Protein AF-A0A959T4A8-F1 (afdb_monomer_lite)

Sequence (222 aa):
IIIDGIFGTHRVLSFLGGFYDLMIGVFEWLALGVVVACVVFLARRLVIRIPRFKGREMTSWPKRDAVYILLIELVLMGALLKMNAVDQLLQERGAEHFVKAGSFPVSSWLTPFFAGMDTGTLLVLERVYWWAHILGILAFLNYLPISKHFHIILAFPNTWYSKLEPRTQVRNMPRITEEVKLMMDPSADPYATPAEGDGAPPERFGARDVQDLSWKSLLDAY

pLDDT: mean 87.62, std 10.69, range [45.78, 98.19]

Secondary structure (DSSP, 8-state):
-HHHHHHT-SSGGGGGTHHHHHHHHHHHHHHHHHHHHHHHHHHHHHTS--GGGGSTT--HHHHHHHHHHHHHHHHHHHHHHHHHHHHHHHHHTT-TT--S----TTGGGGGGGTTTS-HHHHHHHHHHHHHHHHHHHHHHHHHGGGSGGGHHHHHHHHHHT---S-TT-PPP-HHHHHHHHHHH-TT--TTPPPPTT--SPPPPSS-SSGGGS-HHHHHTT-

Structure (mmCIF, N/CA/C/O backbone):
data_AF-A0A959T4A8-F1
#
_entry.id   AF-A0A959T4A8-F1
#
loop_
_atom_site.group_PDB
_atom_site.id
_atom_site.type_symbol
_atom_site.label_atom_id
_atom_site.label_alt_id
_atom_site.label_comp_id
_atom_site.label_asym_id
_atom_site.label_entity_id
_atom_site.label_seq_id
_atom_site.pdbx_PDB_ins_code
_atom_site.Cartn_x
_atom_site.Cartn_y
_atom_site.Cartn_z
_atom_site.occupancy
_atom_site.B_iso_or_equiv
_atom_site.auth_seq_id
_atom_site.auth_comp_id
_atom_site.auth_asym_id
_atom_site.auth_atom_id
_atom_site.pdbx_PDB_model_num
ATOM 1 N N . ILE A 1 1 ? -9.706 5.350 5.484 1.00 83.25 1 ILE A N 1
ATOM 2 C CA . ILE A 1 1 ? -8.462 5.810 6.160 1.00 83.25 1 ILE A CA 1
ATOM 3 C C . ILE A 1 1 ? -8.163 7.277 5.866 1.00 83.25 1 ILE A C 1
ATOM 5 O O . ILE A 1 1 ? -8.356 8.069 6.769 1.00 83.25 1 ILE A O 1
ATOM 9 N N . ILE A 1 2 ? -7.734 7.674 4.654 1.00 87.25 2 ILE A N 1
ATOM 10 C CA . ILE A 1 2 ? -7.387 9.090 4.371 1.00 87.25 2 ILE A CA 1
ATOM 11 C C . ILE A 1 2 ? -8.590 10.022 4.572 1.00 87.25 2 ILE A C 1
ATOM 13 O O . ILE A 1 2 ? -8.497 10.986 5.321 1.00 87.25 2 ILE A O 1
ATOM 17 N N . ILE A 1 3 ? -9.717 9.713 3.921 1.00 89.12 3 ILE A N 1
ATOM 18 C CA . ILE A 1 3 ? -10.940 10.529 3.996 1.00 89.12 3 ILE A CA 1
ATOM 19 C C . ILE A 1 3 ? -11.427 10.604 5.448 1.00 89.12 3 ILE A C 1
ATOM 21 O O . ILE A 1 3 ? -11.610 11.692 5.980 1.00 89.12 3 ILE A O 1
ATOM 25 N N . ASP A 1 4 ? -11.531 9.447 6.101 1.00 87.06 4 ASP A N 1
ATOM 26 C CA . ASP A 1 4 ? -11.902 9.333 7.516 1.00 87.06 4 ASP A CA 1
ATOM 27 C C . ASP A 1 4 ? -11.004 10.196 8.425 1.00 87.06 4 ASP A C 1
ATOM 29 O O . ASP A 1 4 ? -11.494 10.893 9.305 1.00 87.06 4 ASP A O 1
ATOM 33 N N . GLY A 1 5 ? -9.693 10.239 8.158 1.00 84.88 5 GLY A N 1
ATOM 34 C CA . GLY A 1 5 ? -8.744 11.073 8.901 1.00 84.88 5 GLY A CA 1
ATOM 35 C C . GLY A 1 5 ? -8.920 12.571 8.699 1.00 84.88 5 GLY A C 1
ATOM 36 O O . GLY A 1 5 ? -8.877 13.323 9.665 1.00 84.88 5 GLY A O 1
ATOM 37 N N . ILE A 1 6 ? -9.106 13.010 7.452 1.00 86.75 6 ILE A N 1
ATOM 38 C CA . ILE A 1 6 ? -9.247 14.437 7.119 1.00 86.75 6 ILE A CA 1
ATOM 39 C C . ILE A 1 6 ? -10.550 14.999 7.690 1.00 86.75 6 ILE A C 1
ATOM 41 O O . ILE A 1 6 ? -10.569 16.114 8.204 1.00 86.75 6 ILE A O 1
ATOM 45 N N . PHE A 1 7 ? -11.635 14.231 7.597 1.00 89.94 7 PHE A N 1
ATOM 46 C CA . PHE A 1 7 ? -12.963 14.679 8.010 1.00 89.94 7 PHE A CA 1
ATOM 47 C C . PHE A 1 7 ? -13.328 14.270 9.442 1.00 89.94 7 PHE A C 1
ATOM 49 O O . PHE A 1 7 ? -14.411 14.618 9.905 1.00 89.94 7 PHE A O 1
ATOM 56 N N . GLY A 1 8 ? -12.450 13.545 10.144 1.00 85.94 8 GLY A N 1
ATOM 57 C CA . GLY A 1 8 ? -12.731 13.025 11.483 1.00 85.94 8 GLY A CA 1
ATOM 58 C C . GLY A 1 8 ? -13.958 12.113 11.510 1.00 85.94 8 GLY A C 1
ATOM 59 O O . GLY A 1 8 ? -14.717 12.132 12.475 1.00 85.94 8 GLY A O 1
ATOM 60 N N . THR A 1 9 ? -14.197 11.372 10.429 1.00 90.50 9 THR A N 1
ATOM 61 C CA . THR A 1 9 ? -15.313 10.430 10.293 1.00 90.50 9 THR A CA 1
ATOM 62 C C . THR A 1 9 ? -14.829 8.996 10.493 1.00 90.50 9 THR A C 1
ATOM 64 O O . THR A 1 9 ? -13.632 8.720 10.471 1.00 90.50 9 THR A O 1
ATOM 67 N N . HIS A 1 10 ? -15.758 8.059 10.678 1.00 91.50 10 HIS A N 1
ATOM 68 C CA . HIS A 1 10 ? -15.458 6.630 10.745 1.00 91.50 10 HIS A CA 1
ATOM 69 C C . HIS A 1 10 ? -16.219 5.894 9.652 1.00 91.50 10 HIS A C 1
ATOM 71 O O . HIS A 1 10 ? -17.445 5.980 9.586 1.00 91.50 10 HIS A O 1
ATOM 77 N N . ARG A 1 11 ? -15.483 5.204 8.772 1.00 91.38 11 ARG A N 1
ATOM 78 C CA . ARG A 1 11 ? -16.033 4.434 7.645 1.00 91.38 11 ARG A CA 1
ATOM 79 C C . ARG A 1 11 ? -17.088 5.234 6.881 1.00 91.38 11 ARG A C 1
ATOM 81 O O . ARG A 1 11 ? -18.226 4.796 6.727 1.00 91.38 11 ARG A O 1
ATOM 88 N N . VAL A 1 12 ? -16.698 6.400 6.364 1.00 92.88 12 VAL A N 1
ATOM 89 C CA . VAL A 1 12 ? -17.613 7.355 5.705 1.00 92.88 12 VAL A CA 1
ATOM 90 C C . VAL A 1 12 ? -18.427 6.750 4.553 1.00 92.88 12 VAL A C 1
ATOM 92 O O . VAL A 1 12 ? -19.519 7.218 4.261 1.00 92.88 12 VAL A O 1
ATOM 95 N N . LEU A 1 13 ? -17.925 5.690 3.912 1.00 93.00 13 LEU A N 1
ATOM 96 C CA . LEU A 1 13 ? -18.595 4.984 2.813 1.00 93.00 13 LEU A CA 1
ATOM 97 C C . LEU A 1 13 ? -19.531 3.850 3.274 1.00 93.00 13 LEU A C 1
ATOM 99 O O . LEU A 1 13 ? -20.062 3.121 2.439 1.00 93.00 13 LEU A O 1
ATOM 103 N N . SER A 1 14 ? -19.755 3.698 4.583 1.00 92.62 14 SER A N 1
ATOM 104 C CA . SER A 1 14 ? -20.639 2.674 5.161 1.00 92.62 14 SER A CA 1
ATOM 105 C C . SER A 1 14 ? -22.093 2.782 4.688 1.00 92.62 14 SER A C 1
ATOM 107 O O . SER A 1 14 ? -22.801 1.778 4.669 1.00 92.62 14 SER A O 1
ATOM 109 N N . PHE A 1 15 ? -22.531 3.955 4.212 1.00 93.00 15 PHE A N 1
ATOM 110 C CA . PHE A 1 15 ? -23.864 4.145 3.623 1.00 93.00 15 PHE A CA 1
ATOM 111 C C . PHE A 1 15 ? -24.132 3.259 2.392 1.00 93.00 15 PHE A C 1
ATOM 113 O O . PHE A 1 15 ? -25.286 3.073 2.016 1.00 93.00 15 PHE A O 1
ATOM 120 N N . LEU A 1 16 ? -23.091 2.699 1.762 1.00 94.31 16 LEU A N 1
ATOM 121 C CA . LEU A 1 16 ? -23.222 1.748 0.652 1.00 94.31 16 LEU A CA 1
ATOM 122 C C . LEU A 1 16 ? -23.639 0.333 1.114 1.00 94.31 16 LEU A C 1
ATOM 124 O O . LEU A 1 16 ? -23.864 -0.542 0.274 1.00 94.31 16 LEU A O 1
ATOM 128 N N . GLY A 1 17 ? -23.736 0.089 2.427 1.00 94.31 17 GLY A N 1
ATOM 129 C CA . GLY A 1 17 ? -24.236 -1.156 3.014 1.00 94.31 17 GLY A CA 1
ATOM 130 C C . GLY A 1 17 ? -23.452 -2.391 2.563 1.00 94.31 17 GLY A C 1
ATOM 131 O O . GLY A 1 17 ? -22.224 -2.386 2.537 1.00 94.31 17 GLY A O 1
ATOM 132 N N . GLY A 1 18 ? -24.159 -3.441 2.136 1.00 94.94 18 GLY A N 1
ATOM 133 C CA . GLY A 1 18 ? -23.538 -4.723 1.777 1.00 94.94 18 GLY A CA 1
ATOM 134 C C . GLY A 1 18 ? -22.486 -4.647 0.661 1.00 94.94 18 GLY A C 1
ATOM 135 O O . GLY A 1 18 ? -21.576 -5.474 0.622 1.00 94.94 18 GLY A O 1
ATOM 136 N N . PHE A 1 19 ? -22.548 -3.646 -0.226 1.00 95.69 19 PHE A N 1
ATOM 137 C CA . PHE A 1 19 ? -21.488 -3.435 -1.218 1.00 95.69 19 PHE A CA 1
AT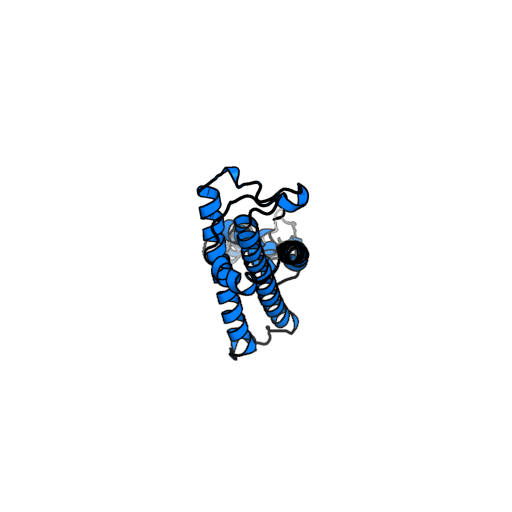OM 138 C C . PHE A 1 19 ? -20.181 -2.969 -0.563 1.00 95.69 19 PHE A C 1
ATOM 140 O O . PHE A 1 19 ? -19.107 -3.452 -0.923 1.00 95.69 19 PHE A O 1
ATOM 147 N N . TYR A 1 20 ? -20.262 -2.073 0.426 1.00 95.56 20 TYR A N 1
ATOM 148 C CA . TYR A 1 20 ? -19.103 -1.675 1.224 1.00 95.56 20 TYR A CA 1
ATOM 149 C C . TYR A 1 20 ? -18.523 -2.876 1.970 1.00 95.56 20 TYR A C 1
ATOM 151 O O . TYR A 1 20 ? -17.315 -3.102 1.914 1.00 95.56 20 TYR A O 1
ATOM 159 N N . ASP A 1 21 ? -19.378 -3.691 2.588 1.00 95.69 21 ASP A N 1
ATOM 160 C CA . ASP A 1 21 ? -18.949 -4.882 3.324 1.00 95.69 21 ASP A CA 1
ATOM 161 C C . ASP A 1 21 ? -18.215 -5.877 2.418 1.00 95.69 21 ASP A C 1
ATOM 163 O O . ASP A 1 21 ? -17.145 -6.367 2.783 1.00 95.69 21 ASP A O 1
ATOM 167 N N . LEU A 1 22 ? -18.734 -6.111 1.206 1.00 96.62 22 LEU A N 1
ATOM 168 C CA . LEU A 1 22 ? -18.077 -6.934 0.191 1.00 96.62 22 LEU A CA 1
ATOM 169 C C . LEU A 1 22 ? -16.707 -6.366 -0.196 1.00 96.62 22 LEU A C 1
ATOM 171 O O . LEU A 1 22 ? -15.730 -7.111 -0.246 1.00 96.62 22 LEU A O 1
ATOM 175 N N . MET A 1 23 ? -16.621 -5.061 -0.466 1.00 96.25 23 MET A N 1
ATOM 176 C CA . MET A 1 23 ? -15.363 -4.411 -0.845 1.00 96.25 23 MET A CA 1
ATOM 177 C C . MET A 1 23 ? -14.310 -4.528 0.258 1.00 96.25 23 MET A C 1
ATOM 179 O O . MET A 1 23 ? -13.173 -4.902 -0.028 1.00 96.25 23 MET A O 1
ATOM 183 N N . ILE A 1 24 ? -14.683 -4.280 1.516 1.00 96.06 24 ILE A N 1
ATOM 184 C CA . ILE A 1 24 ? -13.771 -4.449 2.655 1.00 96.06 24 ILE A CA 1
ATOM 185 C C . ILE A 1 24 ? -13.347 -5.916 2.801 1.00 96.06 24 ILE A C 1
ATOM 187 O O . ILE A 1 24 ? -12.154 -6.182 2.933 1.00 96.06 24 ILE A O 1
ATOM 191 N N . GLY A 1 25 ? -14.279 -6.865 2.678 1.00 96.88 25 GLY A N 1
ATOM 192 C CA . GLY A 1 25 ? -13.964 -8.293 2.749 1.00 96.88 25 GLY A CA 1
ATOM 193 C C . GLY A 1 25 ? -13.007 -8.758 1.645 1.00 96.88 25 GLY A C 1
ATOM 194 O O . GLY A 1 25 ? -12.085 -9.528 1.907 1.00 96.88 25 GLY A O 1
ATOM 195 N N . VAL A 1 26 ? -13.166 -8.260 0.414 1.00 97.75 26 VAL A N 1
ATOM 196 C CA . VAL A 1 26 ? -12.221 -8.527 -0.685 1.00 97.75 26 VAL A CA 1
ATOM 197 C C . VAL A 1 26 ? -10.851 -7.922 -0.379 1.00 97.75 26 VAL A C 1
ATOM 199 O O . VAL A 1 26 ? -9.835 -8.599 -0.552 1.00 97.75 26 VAL A O 1
ATOM 202 N N . PHE A 1 27 ? -10.798 -6.681 0.115 1.00 95.81 27 PHE A N 1
ATOM 203 C CA . PHE A 1 27 ? -9.534 -6.047 0.493 1.00 95.81 27 PHE A CA 1
ATOM 204 C C . PHE A 1 27 ? -8.798 -6.797 1.606 1.00 95.81 27 PHE A C 1
ATOM 206 O O . PHE A 1 27 ? -7.572 -6.861 1.562 1.00 95.81 27 PHE A O 1
ATOM 213 N N . GLU A 1 28 ? -9.505 -7.406 2.557 1.00 97.31 28 GLU A N 1
ATOM 214 C CA . GLU A 1 28 ? -8.893 -8.233 3.603 1.00 97.31 28 GLU A CA 1
ATOM 215 C C . GLU A 1 28 ? -8.151 -9.442 3.021 1.00 97.31 28 GLU A C 1
ATOM 217 O O . GLU A 1 28 ? -6.992 -9.694 3.362 1.00 97.31 28 GLU A O 1
ATOM 222 N N . TRP A 1 29 ? -8.783 -10.158 2.088 1.00 98.12 29 TRP A N 1
ATOM 223 C CA . TRP A 1 29 ? -8.148 -11.285 1.404 1.00 98.12 29 TRP A CA 1
ATOM 224 C C . TRP A 1 29 ? -6.957 -10.851 0.553 1.00 98.12 29 TRP A C 1
ATOM 226 O O . TRP A 1 29 ? -5.924 -11.524 0.551 1.00 98.12 29 TRP A O 1
ATOM 236 N N . LEU A 1 30 ? -7.066 -9.712 -0.136 1.00 97.81 30 LEU A N 1
ATOM 237 C CA . LEU A 1 30 ? -5.944 -9.140 -0.880 1.00 97.81 30 LEU A CA 1
ATOM 238 C C . LEU A 1 30 ? -4.792 -8.757 0.057 1.00 97.81 30 LEU A C 1
ATOM 240 O O . LEU A 1 30 ? -3.646 -9.084 -0.243 1.00 97.81 30 LEU A O 1
ATOM 244 N N . ALA A 1 31 ? -5.076 -8.140 1.207 1.00 97.56 31 ALA A N 1
ATOM 245 C CA . ALA A 1 31 ? -4.067 -7.788 2.203 1.00 97.56 31 ALA A CA 1
ATOM 246 C C . ALA A 1 31 ? -3.347 -9.032 2.745 1.00 97.56 31 ALA A C 1
ATOM 248 O O . ALA A 1 31 ? -2.118 -9.039 2.838 1.00 97.56 31 ALA A O 1
ATOM 249 N N . LEU A 1 32 ? -4.078 -10.118 3.022 1.00 98.12 32 LEU A N 1
ATOM 250 C CA . LEU A 1 32 ? -3.474 -11.404 3.377 1.00 98.12 32 LEU A CA 1
ATOM 251 C C . LEU A 1 32 ? -2.591 -11.947 2.247 1.00 98.12 32 LEU A C 1
ATOM 253 O O . LEU A 1 32 ? -1.470 -12.390 2.499 1.00 98.12 32 LEU A O 1
ATOM 257 N N . GLY A 1 33 ? -3.071 -11.889 1.003 1.00 98.19 33 GLY A N 1
ATOM 258 C CA . GLY A 1 33 ? -2.310 -12.295 -0.177 1.00 98.19 33 GLY A CA 1
ATOM 259 C C . GLY A 1 33 ? -0.995 -11.526 -0.316 1.00 98.19 33 GLY A C 1
ATOM 260 O O . GLY A 1 33 ? 0.045 -12.139 -0.564 1.00 98.19 33 GLY A O 1
ATOM 261 N N . VAL A 1 34 ? -1.017 -10.210 -0.075 1.00 97.56 34 VAL A N 1
ATOM 262 C CA . VAL A 1 34 ? 0.185 -9.365 -0.037 1.00 97.56 34 VAL A CA 1
ATOM 263 C C . VAL A 1 34 ? 1.123 -9.823 1.076 1.00 97.56 34 VAL A C 1
ATOM 265 O O . VAL A 1 34 ? 2.283 -10.096 0.795 1.00 97.56 34 VAL A O 1
ATOM 268 N N . VAL A 1 35 ? 0.639 -10.008 2.310 1.00 98.12 35 VAL A N 1
ATOM 269 C CA . VAL A 1 35 ? 1.464 -10.495 3.435 1.00 98.12 35 VAL A CA 1
ATOM 270 C C . VAL A 1 35 ? 2.157 -11.816 3.090 1.00 98.12 35 VAL A C 1
ATOM 272 O O . VAL A 1 35 ? 3.373 -11.938 3.252 1.00 98.12 35 VAL A O 1
ATOM 275 N N . VAL A 1 36 ? 1.408 -12.792 2.571 1.00 98.12 36 VAL A N 1
ATOM 276 C CA . VAL A 1 36 ? 1.948 -14.101 2.176 1.00 98.12 36 VAL A CA 1
ATOM 277 C C . VAL A 1 36 ? 2.988 -13.948 1.066 1.00 98.12 36 VAL A C 1
ATOM 279 O O . VAL A 1 36 ? 4.087 -14.499 1.174 1.00 98.12 36 VAL A O 1
ATOM 282 N N . ALA A 1 37 ? 2.690 -13.168 0.025 1.00 97.56 37 ALA A N 1
ATOM 283 C CA . ALA A 1 37 ? 3.621 -12.910 -1.067 1.00 97.56 37 ALA A CA 1
ATOM 284 C C . ALA A 1 37 ? 4.909 -12.237 -0.569 1.00 97.56 37 ALA A C 1
ATOM 286 O O . ALA A 1 37 ? 6.004 -12.679 -0.925 1.00 97.56 37 ALA A O 1
ATOM 287 N N . CYS A 1 38 ? 4.805 -11.225 0.298 1.00 96.81 38 CYS A N 1
ATOM 288 C CA . CYS A 1 38 ? 5.957 -10.533 0.866 1.00 96.81 38 CYS A CA 1
ATOM 289 C C . CYS A 1 38 ? 6.835 -11.490 1.676 1.00 96.81 38 CYS A C 1
ATOM 291 O O . CYS A 1 38 ? 8.050 -11.502 1.482 1.00 96.81 38 CYS A O 1
ATOM 293 N N . VAL A 1 39 ? 6.244 -12.345 2.521 1.00 96.25 39 VAL A N 1
ATOM 294 C CA . VAL A 1 39 ? 6.984 -13.358 3.294 1.00 96.25 39 VAL A CA 1
ATOM 295 C C . VAL A 1 39 ? 7.713 -14.333 2.367 1.00 96.25 39 VAL A C 1
ATOM 297 O O . VAL A 1 39 ? 8.911 -14.570 2.542 1.00 96.25 39 VAL A O 1
ATOM 300 N N . VAL A 1 40 ? 7.034 -14.854 1.341 1.00 95.75 40 VAL A N 1
ATOM 301 C CA . VAL A 1 40 ? 7.637 -15.775 0.363 1.00 95.75 40 VAL A CA 1
ATOM 302 C C . VAL A 1 40 ? 8.777 -15.100 -0.402 1.00 95.75 40 VAL A C 1
ATOM 304 O O . VAL A 1 40 ? 9.857 -15.680 -0.540 1.00 95.75 40 VAL A O 1
ATOM 307 N N . PHE A 1 41 ? 8.591 -13.868 -0.881 1.00 93.75 41 PHE A N 1
ATOM 308 C CA . PHE A 1 41 ? 9.629 -13.146 -1.616 1.00 93.75 41 PHE A CA 1
ATOM 309 C C . PHE A 1 41 ? 10.799 -12.719 -0.730 1.00 93.75 41 PHE A C 1
ATOM 311 O O . PHE A 1 41 ? 11.943 -12.739 -1.194 1.00 93.75 41 PHE A O 1
ATOM 318 N N . LEU A 1 42 ? 10.547 -12.398 0.538 1.00 93.06 42 LEU A N 1
ATOM 319 C CA . LEU A 1 42 ? 11.587 -12.096 1.511 1.00 93.06 42 LEU A CA 1
ATOM 320 C C . LEU A 1 42 ? 12.416 -13.350 1.818 1.00 93.06 42 LEU A C 1
ATOM 322 O O . LEU A 1 42 ? 13.643 -13.301 1.734 1.00 93.06 42 LEU A O 1
ATOM 326 N N . ALA A 1 43 ? 11.768 -14.496 2.051 1.00 91.88 43 ALA A N 1
ATOM 327 C CA . ALA A 1 43 ? 12.443 -15.782 2.224 1.00 91.88 43 ALA A CA 1
ATOM 328 C C . ALA A 1 43 ? 13.256 -16.164 0.976 1.00 91.88 43 ALA A C 1
ATOM 330 O O . ALA A 1 43 ? 14.436 -16.510 1.064 1.00 91.88 43 ALA A O 1
ATOM 331 N N . ARG A 1 44 ? 12.672 -16.006 -0.217 1.00 90.56 44 ARG A N 1
ATOM 332 C CA . ARG A 1 44 ? 13.351 -16.239 -1.498 1.00 90.56 44 ARG A CA 1
ATOM 333 C C . ARG A 1 44 ? 14.574 -15.340 -1.697 1.00 90.56 44 ARG A C 1
ATOM 335 O O . ARG A 1 44 ? 15.500 -15.727 -2.402 1.00 90.56 44 ARG A O 1
ATOM 342 N N . ARG A 1 45 ? 14.577 -14.138 -1.122 1.00 88.19 45 ARG A N 1
ATOM 343 C CA . ARG A 1 45 ? 15.663 -13.163 -1.271 1.00 88.19 45 ARG A CA 1
ATOM 344 C C . ARG A 1 45 ? 16.763 -13.330 -0.226 1.00 88.19 45 ARG A C 1
ATOM 346 O O . ARG A 1 45 ? 17.931 -13.169 -0.571 1.00 88.19 45 ARG A O 1
ATOM 353 N N . LEU A 1 46 ? 16.398 -13.614 1.024 1.00 87.38 46 LEU A N 1
ATOM 354 C CA . LEU A 1 46 ? 17.332 -13.678 2.153 1.00 87.38 46 LEU A CA 1
ATOM 355 C C . LEU A 1 46 ? 17.857 -15.094 2.413 1.00 87.38 46 LEU A C 1
ATOM 357 O O . LEU A 1 46 ? 19.030 -15.259 2.739 1.00 87.38 46 LEU A O 1
ATOM 361 N N . VAL A 1 47 ? 17.009 -16.111 2.249 1.00 87.94 47 VAL A N 1
ATOM 362 C CA . VAL A 1 47 ? 17.342 -17.509 2.564 1.00 87.94 47 VAL A CA 1
ATOM 363 C C . VAL A 1 47 ? 17.800 -18.251 1.310 1.00 87.94 47 VAL A C 1
ATOM 365 O O . VAL A 1 47 ? 18.847 -18.902 1.307 1.00 87.94 47 VAL A O 1
ATOM 368 N N . ILE A 1 48 ? 17.049 -18.131 0.211 1.00 83.31 48 ILE A N 1
ATOM 369 C CA . ILE A 1 48 ? 17.325 -18.879 -1.022 1.00 83.31 48 ILE A CA 1
ATOM 370 C C . ILE A 1 48 ? 18.385 -18.151 -1.860 1.00 83.31 48 ILE A C 1
ATOM 372 O O . ILE A 1 48 ? 18.194 -17.038 -2.347 1.00 83.31 48 ILE A O 1
ATOM 376 N N . ARG A 1 49 ? 19.532 -18.800 -2.083 1.00 73.88 49 ARG A N 1
ATOM 377 C CA . ARG A 1 49 ? 20.644 -18.232 -2.865 1.00 73.88 49 ARG A CA 1
ATOM 378 C C . ARG A 1 49 ? 20.398 -18.359 -4.373 1.00 73.88 49 ARG A C 1
ATOM 380 O O . ARG A 1 49 ? 20.965 -19.232 -5.021 1.00 73.88 49 ARG A O 1
ATOM 387 N N . ILE A 1 50 ? 19.598 -17.461 -4.945 1.00 81.06 50 ILE A N 1
ATOM 388 C CA . ILE A 1 50 ? 19.317 -17.450 -6.391 1.00 81.06 50 ILE A CA 1
ATOM 389 C C . ILE A 1 50 ? 20.476 -16.801 -7.175 1.00 81.06 50 ILE A C 1
ATOM 391 O O . ILE A 1 50 ? 20.834 -15.659 -6.872 1.00 81.06 50 ILE A O 1
ATOM 395 N N . PRO A 1 51 ? 21.030 -17.459 -8.219 1.00 77.25 51 PRO A N 1
ATOM 396 C CA . PRO A 1 51 ? 22.149 -16.932 -9.012 1.00 77.25 51 PRO A CA 1
ATOM 397 C C . PRO A 1 51 ? 21.895 -15.542 -9.612 1.00 77.25 51 PRO A C 1
ATOM 399 O O . PRO A 1 51 ? 22.763 -14.676 -9.551 1.00 77.25 51 PRO A O 1
ATOM 402 N N . ARG A 1 52 ? 20.669 -15.284 -10.091 1.00 80.81 52 ARG A N 1
ATOM 403 C CA . ARG A 1 52 ? 20.244 -13.982 -10.639 1.00 80.81 52 ARG A CA 1
ATOM 404 C C . ARG A 1 52 ? 20.406 -12.813 -9.656 1.00 80.81 52 ARG A C 1
ATOM 406 O O . ARG A 1 52 ? 20.545 -11.678 -10.082 1.00 80.81 52 ARG A O 1
ATOM 413 N N . PHE A 1 53 ? 20.413 -13.055 -8.343 1.00 75.25 53 PHE A N 1
ATOM 414 C CA . PHE A 1 53 ? 20.593 -11.993 -7.340 1.00 75.25 53 PHE A CA 1
ATOM 415 C C . PHE A 1 53 ? 22.067 -11.693 -7.014 1.00 75.25 53 PHE A C 1
ATOM 417 O O . PHE A 1 53 ? 22.357 -10.850 -6.160 1.00 75.25 53 PHE A O 1
ATOM 424 N N . LYS A 1 54 ? 23.001 -12.363 -7.700 1.00 72.38 54 LYS A N 1
ATOM 425 C CA . LYS A 1 54 ? 24.453 -12.234 -7.518 1.00 72.38 54 LYS A CA 1
ATOM 426 C C . LYS A 1 54 ? 25.192 -11.728 -8.766 1.00 72.38 54 LYS A C 1
ATOM 428 O O . LYS A 1 54 ? 26.418 -11.714 -8.751 1.00 72.38 54 LYS A O 1
ATOM 433 N N . GLY A 1 55 ? 24.475 -11.319 -9.815 1.00 76.50 55 GLY A N 1
ATOM 434 C CA . GLY A 1 55 ? 25.072 -10.727 -11.016 1.00 76.50 55 GLY A CA 1
ATOM 435 C C . GLY A 1 55 ? 25.783 -9.394 -10.746 1.00 76.50 55 GLY A C 1
ATOM 436 O O . GLY A 1 5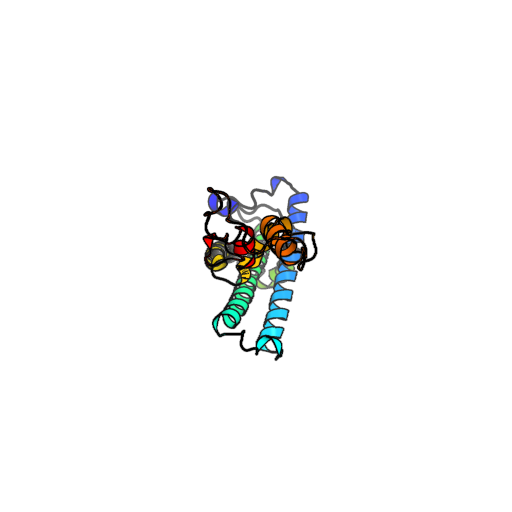5 ? 25.628 -8.793 -9.678 1.00 76.50 55 GLY A O 1
ATOM 437 N N . ARG A 1 56 ? 26.574 -8.923 -11.719 1.00 74.62 56 ARG A N 1
ATOM 438 C CA . ARG A 1 56 ? 27.367 -7.677 -11.616 1.00 74.62 56 ARG A CA 1
ATOM 439 C C . ARG A 1 56 ? 26.474 -6.436 -11.503 1.00 74.62 56 ARG A C 1
ATOM 441 O O . ARG A 1 56 ? 26.859 -5.452 -10.885 1.00 74.62 56 ARG A O 1
ATOM 448 N N . GLU A 1 57 ? 25.268 -6.520 -12.050 1.00 74.19 57 GLU A N 1
ATOM 449 C CA . GLU A 1 57 ? 24.204 -5.518 -12.021 1.00 74.19 57 GLU A CA 1
ATOM 450 C C . GLU A 1 57 ? 23.518 -5.382 -10.648 1.00 74.19 57 GLU A C 1
ATOM 452 O O . GLU A 1 57 ? 22.901 -4.362 -10.344 1.00 74.19 57 GLU A O 1
ATOM 457 N N . MET A 1 58 ? 23.646 -6.389 -9.781 1.00 78.69 58 MET A N 1
ATOM 458 C CA . MET A 1 58 ? 23.020 -6.423 -8.459 1.00 78.69 58 MET A CA 1
ATOM 459 C C . MET A 1 58 ? 23.899 -5.708 -7.414 1.00 78.69 58 MET A C 1
ATOM 461 O O . MET A 1 58 ? 24.486 -6.334 -6.521 1.00 78.69 58 MET A O 1
ATOM 465 N N . THR A 1 59 ? 23.979 -4.378 -7.520 1.00 79.88 59 THR A N 1
ATOM 466 C CA . THR A 1 59 ? 24.718 -3.506 -6.588 1.00 79.88 59 THR A CA 1
ATOM 467 C C . THR A 1 59 ? 24.028 -3.395 -5.214 1.00 79.88 59 THR A C 1
ATOM 469 O O . THR A 1 59 ? 22.962 -3.967 -4.972 1.00 79.88 59 THR A O 1
ATOM 472 N N . SER A 1 60 ? 24.649 -2.688 -4.262 1.00 82.88 60 SER A N 1
ATOM 473 C CA . SER A 1 60 ? 24.146 -2.568 -2.881 1.00 82.88 60 SER A CA 1
ATOM 474 C C . SER A 1 60 ? 22.777 -1.876 -2.784 1.00 82.88 60 SER A C 1
ATOM 476 O O . SER A 1 60 ? 21.975 -2.201 -1.907 1.00 82.88 60 SER A O 1
ATOM 478 N N . TRP A 1 61 ? 22.479 -0.935 -3.685 1.00 85.75 61 TRP A N 1
ATOM 479 C CA . TRP A 1 61 ? 21.233 -0.167 -3.639 1.00 85.75 61 TRP A CA 1
ATOM 480 C C . TRP A 1 61 ? 19.992 -0.990 -4.061 1.00 85.75 61 TRP A C 1
ATOM 482 O O . TRP A 1 61 ? 19.130 -1.177 -3.203 1.00 85.75 61 TRP A O 1
ATOM 492 N N . PRO A 1 62 ? 19.920 -1.622 -5.256 1.00 85.19 62 PRO A N 1
ATOM 493 C CA . PRO A 1 62 ? 18.759 -2.431 -5.659 1.00 85.19 62 PRO A CA 1
ATOM 494 C C . PRO A 1 62 ? 18.493 -3.635 -4.744 1.00 85.19 62 PRO A C 1
ATOM 496 O O . PRO A 1 62 ? 17.359 -4.096 -4.621 1.00 85.19 62 PRO A O 1
ATOM 499 N N . LYS A 1 63 ? 19.541 -4.174 -4.099 1.00 85.50 63 LYS A N 1
ATOM 500 C CA . LYS A 1 63 ? 19.399 -5.259 -3.116 1.00 85.50 63 LYS A CA 1
ATOM 501 C C . LYS A 1 63 ? 18.627 -4.807 -1.884 1.00 85.50 63 LYS A C 1
ATOM 503 O O . LYS A 1 63 ? 17.717 -5.516 -1.464 1.00 85.50 63 LYS A O 1
ATOM 508 N N . ARG A 1 64 ? 19.025 -3.669 -1.306 1.00 89.06 64 ARG A N 1
ATOM 509 C CA . ARG A 1 64 ? 18.432 -3.128 -0.078 1.00 89.06 64 ARG A CA 1
ATOM 510 C C . ARG A 1 64 ? 17.051 -2.551 -0.338 1.00 89.06 64 ARG A C 1
ATOM 512 O O . ARG A 1 64 ? 16.142 -2.867 0.414 1.00 89.06 64 ARG A O 1
ATOM 519 N N . ASP A 1 65 ? 16.884 -1.825 -1.439 1.00 91.88 65 ASP A N 1
ATOM 520 C CA . ASP A 1 65 ? 15.598 -1.264 -1.861 1.00 91.88 65 ASP A CA 1
ATOM 521 C C . ASP A 1 65 ? 14.496 -2.334 -1.920 1.00 91.88 65 ASP A C 1
ATOM 523 O O . ASP A 1 65 ? 13.463 -2.207 -1.268 1.00 91.88 65 ASP A O 1
ATOM 527 N N . ALA A 1 66 ? 14.765 -3.463 -2.584 1.00 90.50 66 ALA A N 1
ATOM 528 C CA . ALA A 1 66 ? 13.800 -4.555 -2.674 1.00 90.50 66 ALA A CA 1
ATOM 529 C C . ALA A 1 66 ? 13.469 -5.203 -1.316 1.00 90.50 66 ALA A C 1
ATOM 531 O O . ALA A 1 66 ? 12.381 -5.744 -1.156 1.00 90.50 66 ALA A O 1
ATOM 532 N N . VAL A 1 67 ? 14.391 -5.190 -0.346 1.00 92.88 67 VAL A N 1
ATOM 533 C CA . VAL A 1 67 ? 14.107 -5.665 1.020 1.00 92.88 67 VAL A CA 1
ATOM 534 C C . VAL A 1 67 ? 13.274 -4.632 1.773 1.00 92.88 67 VAL A C 1
ATOM 536 O O . VAL A 1 67 ? 12.305 -5.008 2.422 1.00 92.88 67 VAL A O 1
ATOM 539 N N . TYR A 1 68 ? 13.613 -3.346 1.664 1.00 94.50 68 TYR A N 1
ATOM 540 C CA . TYR A 1 68 ? 12.869 -2.270 2.313 1.00 94.50 68 TYR A CA 1
ATOM 541 C C . TYR A 1 68 ? 11.416 -2.228 1.857 1.00 94.50 68 TYR A C 1
ATOM 543 O O . TYR A 1 68 ? 10.542 -2.191 2.711 1.00 94.50 68 TYR A O 1
ATOM 551 N N . ILE A 1 69 ? 11.152 -2.332 0.553 1.00 94.81 69 ILE A N 1
ATOM 552 C CA . ILE A 1 69 ? 9.785 -2.375 0.013 1.00 94.81 69 ILE A CA 1
ATOM 553 C C . ILE A 1 69 ? 8.984 -3.519 0.647 1.00 94.81 69 ILE A C 1
ATOM 555 O O . ILE A 1 69 ? 7.925 -3.274 1.215 1.00 94.81 69 ILE A O 1
ATOM 559 N N . LEU A 1 70 ? 9.519 -4.746 0.638 1.00 95.12 70 LEU A N 1
ATOM 560 C CA . LEU A 1 70 ? 8.825 -5.912 1.201 1.00 95.12 70 LEU A CA 1
ATOM 561 C C . LEU A 1 70 ? 8.560 -5.765 2.706 1.00 95.12 70 LEU A C 1
ATOM 563 O O . LEU A 1 70 ? 7.524 -6.206 3.198 1.00 95.12 70 LEU A O 1
ATOM 567 N N . LEU A 1 71 ? 9.490 -5.157 3.449 1.00 96.06 71 LEU A N 1
ATOM 568 C CA . LEU A 1 71 ? 9.315 -4.897 4.878 1.00 96.06 71 LEU A CA 1
ATOM 569 C C . LEU A 1 71 ? 8.279 -3.798 5.137 1.00 96.06 71 LEU A C 1
ATOM 571 O O . LEU A 1 71 ? 7.451 -3.953 6.031 1.00 96.06 71 LEU A O 1
ATOM 575 N N . ILE A 1 72 ? 8.306 -2.713 4.360 1.00 96.25 72 ILE A N 1
ATOM 576 C CA . ILE A 1 72 ? 7.338 -1.616 4.461 1.00 96.25 72 ILE A CA 1
ATOM 577 C C . ILE A 1 72 ? 5.930 -2.138 4.164 1.00 96.25 72 ILE A C 1
ATOM 579 O O . ILE A 1 72 ? 5.021 -1.897 4.954 1.00 96.25 72 ILE A O 1
ATOM 583 N N . GLU A 1 73 ? 5.751 -2.908 3.088 1.00 95.62 73 GLU A N 1
ATOM 584 C CA . GLU A 1 73 ? 4.472 -3.542 2.741 1.00 95.62 73 GLU A CA 1
ATOM 585 C C . GLU A 1 73 ? 3.972 -4.456 3.864 1.00 95.62 73 GLU A C 1
ATOM 587 O O . GLU A 1 73 ? 2.808 -4.373 4.256 1.00 95.62 73 GLU A O 1
ATOM 592 N N . LEU A 1 74 ? 4.852 -5.279 4.444 1.00 97.44 74 LEU A N 1
ATOM 593 C CA . LEU A 1 74 ? 4.492 -6.171 5.545 1.00 97.44 74 LEU A CA 1
ATOM 594 C C . LEU A 1 74 ? 4.029 -5.395 6.788 1.00 97.44 74 LEU A C 1
ATOM 596 O O . LEU A 1 74 ? 3.039 -5.768 7.419 1.00 97.44 74 LEU A O 1
ATOM 600 N N . VAL A 1 75 ? 4.717 -4.300 7.127 1.00 97.62 75 VAL A N 1
ATOM 601 C CA . VAL A 1 75 ? 4.333 -3.416 8.237 1.00 97.62 75 VAL A CA 1
ATOM 602 C C . VAL A 1 75 ? 3.003 -2.722 7.946 1.00 97.62 75 VAL A C 1
ATOM 604 O O . VAL A 1 75 ? 2.137 -2.696 8.819 1.00 97.62 75 VAL A O 1
ATOM 607 N N . LEU A 1 76 ? 2.806 -2.209 6.729 1.00 97.19 76 LEU A N 1
ATOM 608 C CA . LEU A 1 76 ? 1.572 -1.535 6.326 1.00 97.19 76 LEU A CA 1
ATOM 609 C C . LEU A 1 76 ? 0.369 -2.476 6.357 1.00 97.19 76 LEU A C 1
ATOM 611 O O . LEU A 1 76 ? -0.645 -2.130 6.963 1.00 97.19 76 LEU A O 1
ATOM 615 N N . MET A 1 77 ? 0.472 -3.663 5.757 1.00 97.69 77 MET A N 1
ATOM 616 C CA . MET A 1 77 ? -0.615 -4.647 5.774 1.00 97.69 77 MET A CA 1
ATOM 617 C C . MET A 1 77 ? -0.873 -5.162 7.192 1.00 97.69 77 MET A C 1
ATOM 619 O O . MET A 1 77 ? -2.022 -5.313 7.597 1.00 97.69 77 MET A O 1
ATOM 623 N N . GLY A 1 78 ? 0.184 -5.362 7.985 1.00 97.69 78 GLY A N 1
ATOM 624 C CA . GLY A 1 78 ? 0.058 -5.722 9.393 1.00 97.69 78 GLY A CA 1
ATOM 625 C C . GLY A 1 78 ? -0.668 -4.653 10.215 1.00 97.69 78 GLY A C 1
ATOM 626 O O . GLY A 1 78 ? -1.522 -4.995 11.030 1.00 97.69 78 GLY A O 1
ATOM 627 N N . ALA A 1 79 ? -0.366 -3.370 9.997 1.00 97.81 79 ALA A N 1
ATOM 628 C CA . ALA A 1 79 ? -1.069 -2.261 10.639 1.00 97.81 79 ALA A CA 1
ATOM 629 C C . ALA A 1 79 ? -2.543 -2.211 10.210 1.00 97.81 79 ALA A C 1
ATOM 631 O O . ALA A 1 79 ? -3.409 -2.101 11.071 1.00 97.81 79 ALA A O 1
ATOM 632 N N . LEU A 1 80 ? -2.839 -2.383 8.916 1.00 97.06 80 LEU A N 1
ATOM 633 C CA . LEU A 1 80 ? -4.209 -2.413 8.392 1.00 97.06 80 LEU A CA 1
ATOM 634 C C . LEU A 1 80 ? -5.042 -3.540 9.021 1.00 97.06 80 LEU A C 1
ATOM 636 O O . LEU A 1 80 ? -6.132 -3.293 9.531 1.00 97.06 80 LEU A O 1
ATOM 640 N N . LEU A 1 81 ? -4.517 -4.769 9.024 1.00 98.00 81 LEU A N 1
ATOM 641 C CA . LEU A 1 81 ? -5.231 -5.933 9.550 1.00 98.00 81 LEU A CA 1
ATOM 642 C C . LEU A 1 81 ? -5.434 -5.840 11.069 1.00 98.00 81 LEU A C 1
ATOM 644 O O . LEU A 1 81 ? -6.506 -6.177 11.571 1.00 98.00 81 LEU A O 1
ATOM 648 N N . LYS A 1 82 ? -4.440 -5.345 11.818 1.00 98.19 82 LYS A N 1
ATOM 649 C CA . LYS A 1 82 ? -4.584 -5.122 13.266 1.00 98.19 82 LYS A CA 1
ATOM 650 C C . LYS A 1 82 ? -5.564 -3.994 13.577 1.00 98.19 82 LYS A C 1
ATOM 652 O O . LYS A 1 82 ? -6.378 -4.154 14.479 1.00 98.19 82 LYS A O 1
ATOM 657 N N . MET A 1 83 ? -5.526 -2.899 12.814 1.00 97.06 83 MET A N 1
ATOM 658 C CA . MET A 1 83 ? -6.502 -1.813 12.916 1.00 97.06 83 MET A CA 1
ATOM 659 C C . MET A 1 83 ? -7.921 -2.360 12.735 1.00 97.06 83 MET A C 1
ATOM 661 O O . MET A 1 83 ? -8.743 -2.163 13.616 1.00 97.06 83 MET A O 1
ATOM 665 N N . ASN A 1 84 ? -8.185 -3.122 11.667 1.00 97.31 84 ASN A N 1
ATOM 666 C CA . ASN A 1 84 ? -9.497 -3.732 11.417 1.00 97.31 84 ASN A CA 1
ATOM 667 C C . ASN A 1 84 ? -9.921 -4.733 12.508 1.00 97.31 84 ASN A C 1
ATOM 669 O O . ASN A 1 84 ? -11.095 -4.795 12.851 1.00 97.31 84 ASN A O 1
ATOM 673 N N . ALA A 1 85 ? -8.987 -5.498 13.081 1.00 97.88 85 ALA A N 1
ATOM 674 C CA . ALA A 1 85 ? -9.300 -6.447 14.152 1.00 97.88 85 ALA A CA 1
ATOM 675 C C . ALA A 1 85 ? -9.748 -5.733 15.437 1.00 97.88 85 ALA A C 1
ATOM 677 O O . ALA A 1 85 ? -10.713 -6.135 16.084 1.00 97.88 85 ALA A O 1
ATOM 678 N N . VAL A 1 86 ? -9.051 -4.656 15.801 1.00 97.62 86 VAL A N 1
ATOM 679 C CA . VAL A 1 86 ? -9.412 -3.830 16.958 1.00 97.62 86 VAL A CA 1
ATOM 680 C C . VAL A 1 86 ? -10.697 -3.041 16.682 1.00 97.62 86 VAL A C 1
ATOM 682 O O . VAL A 1 86 ? -11.564 -2.971 17.550 1.00 97.62 86 VAL A O 1
ATOM 685 N N . ASP A 1 87 ? -10.857 -2.518 15.465 1.00 96.44 87 ASP A N 1
ATOM 686 C CA . ASP A 1 87 ? -12.067 -1.843 14.989 1.00 96.44 87 ASP A CA 1
ATOM 687 C C . ASP A 1 87 ? -13.298 -2.749 15.112 1.00 96.44 87 ASP A C 1
ATOM 689 O O . ASP A 1 87 ? -14.307 -2.336 15.675 1.00 96.44 87 ASP A O 1
ATOM 693 N N . GLN A 1 88 ? -13.195 -4.010 14.680 1.00 96.38 88 GLN A N 1
ATOM 694 C CA . GLN A 1 88 ? -14.264 -4.999 14.816 1.00 96.38 88 GLN A CA 1
ATOM 695 C C . GLN A 1 88 ? -14.694 -5.177 16.283 1.00 96.38 88 GLN A C 1
ATOM 697 O O . GLN A 1 88 ? -15.885 -5.111 16.585 1.00 96.38 88 GLN A O 1
ATOM 702 N N . LEU A 1 89 ? -13.744 -5.343 17.211 1.00 96.69 89 LEU A N 1
ATOM 703 C CA . LEU A 1 89 ? -14.054 -5.472 18.641 1.00 96.69 89 LEU A CA 1
ATOM 704 C C . LEU A 1 89 ? -14.714 -4.207 19.211 1.00 96.69 89 LEU A C 1
ATOM 706 O O . LEU A 1 89 ? -15.616 -4.302 20.044 1.00 96.69 89 LEU A O 1
ATOM 710 N N . LEU A 1 90 ? -14.287 -3.021 18.772 1.00 96.62 90 LEU A N 1
ATOM 711 C CA . LEU A 1 90 ? -14.892 -1.746 19.169 1.00 96.62 90 LEU A CA 1
ATOM 712 C C . LEU A 1 90 ? -16.333 -1.616 18.652 1.00 96.62 90 LEU A C 1
ATOM 714 O O . LEU A 1 90 ? -17.214 -1.206 19.412 1.00 96.62 90 LEU A O 1
ATOM 718 N N . GLN A 1 91 ? -16.597 -2.032 17.409 1.00 95.69 91 GLN A N 1
ATOM 719 C CA . GLN A 1 91 ? -17.947 -2.085 16.835 1.00 95.69 91 GLN A CA 1
ATOM 720 C C . GLN A 1 91 ? -18.854 -3.081 17.581 1.00 95.69 91 GLN A C 1
ATOM 722 O O . GLN A 1 91 ? -20.025 -2.793 17.842 1.00 95.69 91 GLN A O 1
ATOM 727 N N . GLU A 1 92 ? -18.332 -4.254 17.947 1.00 94.31 92 GLU A N 1
ATOM 728 C CA . GLU A 1 92 ? -19.068 -5.279 18.702 1.00 94.31 92 GLU A CA 1
ATOM 729 C C . GLU A 1 92 ? -19.434 -4.801 20.112 1.00 94.31 92 GLU A C 1
ATOM 731 O O . GLU A 1 92 ? -20.546 -5.055 20.580 1.00 94.31 92 GLU A O 1
ATO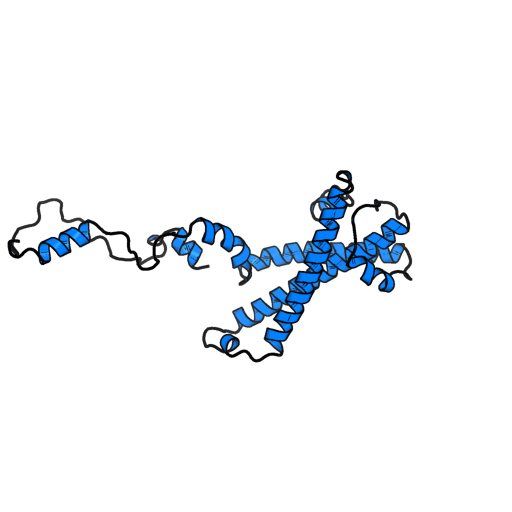M 736 N N . ARG A 1 93 ? -18.534 -4.048 20.757 1.00 94.75 93 ARG A N 1
ATOM 737 C CA . ARG A 1 93 ? -18.753 -3.428 22.074 1.00 94.75 93 ARG A CA 1
ATOM 738 C C . ARG A 1 93 ? -19.619 -2.168 22.030 1.00 94.75 93 ARG A C 1
ATOM 740 O O . ARG A 1 93 ? -19.937 -1.634 23.088 1.00 94.75 93 ARG A O 1
ATOM 747 N N . GLY A 1 94 ? -19.991 -1.692 20.841 1.00 92.38 94 GLY A N 1
ATOM 748 C CA . GLY A 1 94 ? -20.786 -0.477 20.678 1.00 92.38 94 GLY A CA 1
ATOM 749 C C . GLY A 1 94 ? -20.064 0.780 21.164 1.00 92.38 94 GLY A C 1
ATOM 750 O O . GLY A 1 94 ? -20.702 1.655 21.744 1.00 92.38 94 GLY A O 1
ATOM 751 N N . ALA A 1 95 ? -18.741 0.854 20.977 1.00 91.88 95 ALA A N 1
ATOM 752 C CA . ALA A 1 95 ? -17.974 2.048 21.312 1.00 91.88 95 ALA A CA 1
ATOM 753 C C . ALA A 1 95 ? -18.497 3.263 20.527 1.00 91.88 95 ALA A C 1
ATOM 755 O O . ALA A 1 95 ? -18.795 3.169 19.334 1.00 91.88 95 ALA A O 1
ATOM 756 N N . GLU A 1 96 ? -18.589 4.417 21.191 1.00 85.38 96 GLU A N 1
ATOM 757 C CA . GLU A 1 96 ? -18.989 5.667 20.541 1.00 85.38 96 GLU A CA 1
ATOM 758 C C . GLU A 1 96 ? -18.077 5.964 19.345 1.00 85.38 96 GLU A C 1
ATOM 760 O O . GLU A 1 96 ? -16.886 5.668 19.395 1.00 85.38 96 GLU A O 1
ATOM 765 N N . HIS A 1 97 ? -18.631 6.556 18.280 1.00 87.88 97 HIS A N 1
ATOM 766 C CA . HIS A 1 97 ? -17.966 6.833 16.995 1.00 87.88 97 HIS A CA 1
ATOM 767 C C . HIS A 1 97 ? -17.752 5.621 16.062 1.00 87.88 97 HIS A C 1
ATOM 769 O O . HIS A 1 97 ? -17.579 5.830 14.863 1.00 87.88 97 HIS A O 1
ATOM 775 N N . PHE A 1 98 ? -17.831 4.376 16.547 1.00 91.38 98 PHE A N 1
ATOM 77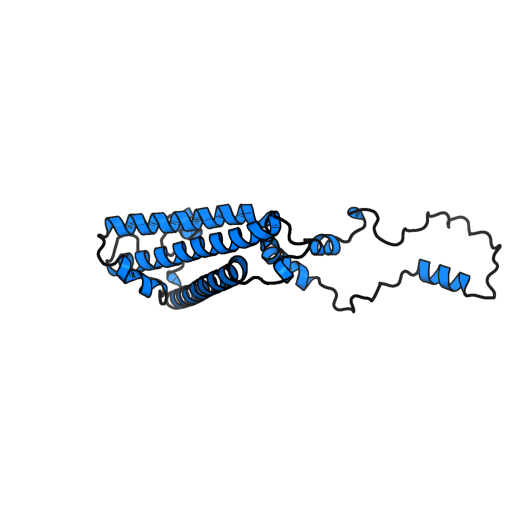6 C CA . PHE A 1 98 ? -17.622 3.180 15.719 1.00 91.38 98 PHE A CA 1
ATOM 777 C C . PHE A 1 98 ? -18.950 2.617 15.205 1.00 91.38 98 PHE A C 1
ATOM 779 O O . PHE A 1 98 ? -19.765 2.092 15.964 1.00 91.38 98 PHE A O 1
ATOM 786 N N . VAL A 1 99 ? -19.170 2.705 13.892 1.00 90.38 99 VAL A N 1
ATOM 787 C CA . VAL A 1 99 ? -20.373 2.157 13.248 1.00 90.38 99 VAL A CA 1
ATOM 788 C C . VAL A 1 99 ? -20.185 0.684 12.899 1.00 90.38 99 VAL A C 1
ATOM 790 O O . VAL A 1 99 ? -19.108 0.294 12.457 1.00 90.38 99 VAL A O 1
ATOM 793 N N . LYS A 1 100 ? -21.241 -0.129 13.046 1.00 91.25 100 LYS A N 1
ATOM 794 C CA . LYS A 1 100 ? -21.248 -1.526 12.583 1.00 91.25 100 LYS A CA 1
ATOM 795 C C . LYS A 1 100 ? -21.235 -1.572 11.055 1.00 91.25 100 LYS A C 1
ATOM 797 O O . LYS A 1 100 ? -22.291 -1.471 10.435 1.00 91.25 100 LYS A O 1
ATOM 802 N N . ALA A 1 101 ? -20.047 -1.670 10.468 1.00 92.19 101 ALA A N 1
ATOM 803 C CA . ALA A 1 101 ? -19.837 -1.650 9.026 1.00 92.19 101 ALA A CA 1
ATOM 804 C C . ALA A 1 101 ? -18.521 -2.336 8.639 1.00 92.19 101 ALA A C 1
ATOM 806 O O . ALA A 1 101 ? -17.494 -2.178 9.306 1.00 92.19 101 ALA A O 1
ATOM 807 N N . GLY A 1 102 ? -18.530 -3.001 7.488 1.00 91.69 102 GLY A N 1
ATOM 808 C CA . GLY A 1 102 ? -17.411 -3.766 6.957 1.00 91.69 102 GLY A CA 1
ATOM 809 C C . GLY A 1 102 ? -17.523 -5.262 7.255 1.00 91.69 102 GLY A C 1
ATOM 810 O O . GLY A 1 102 ? -18.126 -5.690 8.236 1.00 91.69 102 GLY A O 1
ATOM 811 N N . SER A 1 103 ? -16.893 -6.066 6.397 1.00 94.62 103 SER A N 1
ATOM 812 C CA . SER A 1 103 ? -16.684 -7.499 6.616 1.00 94.62 103 SER A CA 1
ATOM 813 C C . SER A 1 103 ? -15.207 -7.761 6.901 1.00 94.62 103 SER A C 1
ATOM 815 O O . SER A 1 103 ? -14.363 -7.356 6.103 1.00 94.62 103 SER A O 1
ATOM 817 N N . PHE A 1 104 ? -14.898 -8.446 8.008 1.00 96.69 104 PHE A N 1
ATOM 818 C CA . PHE A 1 104 ? -13.521 -8.662 8.487 1.00 96.69 104 PHE A CA 1
ATOM 819 C C . PHE A 1 104 ? -13.103 -10.149 8.529 1.00 96.69 104 PHE A C 1
ATOM 821 O O . PHE A 1 104 ? -12.761 -10.677 9.594 1.00 96.69 104 PHE A O 1
ATOM 828 N N . PRO A 1 105 ? -13.157 -10.888 7.405 1.00 97.19 105 PRO A N 1
ATOM 829 C CA . PRO A 1 105 ? -12.897 -12.327 7.396 1.00 97.19 105 PRO A CA 1
ATOM 830 C C . PRO A 1 105 ? -11.464 -12.706 7.798 1.00 97.19 105 PRO A C 1
ATOM 832 O O . PRO A 1 105 ? -11.273 -13.790 8.342 1.00 97.19 105 PRO A O 1
ATOM 835 N N . VAL A 1 106 ? -10.471 -11.842 7.570 1.00 97.88 106 VAL A N 1
ATOM 836 C CA . VAL A 1 106 ? -9.064 -12.118 7.910 1.00 97.88 106 VAL A CA 1
ATOM 837 C C . VAL A 1 106 ? -8.716 -11.501 9.256 1.00 97.88 106 VAL A C 1
ATOM 839 O O . VAL A 1 106 ? -8.118 -12.155 10.110 1.00 97.88 106 VAL A O 1
ATOM 842 N N . SER A 1 107 ? -9.107 -10.248 9.476 1.00 97.69 107 SER A N 1
ATOM 843 C CA . SER A 1 107 ? -8.830 -9.546 10.726 1.00 97.69 107 SER A CA 1
ATOM 844 C C . SER A 1 107 ? -9.530 -10.173 11.927 1.00 97.69 107 SER A C 1
ATOM 846 O O . SER A 1 107 ? -8.976 -10.134 13.028 1.00 97.69 107 SER A O 1
ATOM 848 N N . SER A 1 108 ? -10.666 -10.850 11.728 1.00 96.75 108 SER A N 1
ATOM 849 C CA . SER A 1 108 ? -11.324 -11.631 12.782 1.00 96.75 108 SER A CA 1
ATOM 850 C C . SER A 1 108 ? -10.402 -12.680 13.417 1.00 96.75 108 SER A C 1
ATOM 852 O O . SER A 1 108 ? -10.470 -12.892 14.626 1.00 96.75 108 SER A O 1
ATOM 854 N N . TRP A 1 109 ? -9.459 -13.268 12.670 1.00 97.75 109 TRP A N 1
ATOM 855 C CA . TRP A 1 109 ? -8.475 -14.218 13.212 1.00 97.75 109 TRP A CA 1
ATOM 856 C C . TRP A 1 109 ? -7.486 -13.580 14.189 1.00 97.75 109 TRP A C 1
ATOM 858 O O . TRP A 1 109 ? -6.869 -14.279 14.991 1.00 97.75 109 TRP A O 1
ATOM 868 N N . LEU A 1 110 ? -7.325 -12.256 14.129 1.00 97.44 110 LEU A N 1
ATOM 869 C CA . LEU A 1 110 ? -6.459 -11.499 15.026 1.00 97.44 110 LEU A CA 1
ATOM 870 C C . LEU A 1 110 ? -7.200 -10.996 16.273 1.00 97.44 110 LEU A C 1
ATOM 872 O O . LEU A 1 110 ? -6.555 -10.620 17.250 1.00 97.44 110 LEU A O 1
ATOM 876 N N . THR A 1 111 ? -8.536 -11.014 16.282 1.00 96.94 111 THR A N 1
ATOM 877 C CA . THR A 1 111 ? -9.339 -10.552 17.428 1.00 96.94 111 THR A CA 1
ATOM 878 C C . THR A 1 111 ? -9.020 -11.261 18.752 1.00 96.94 111 THR A C 1
ATOM 880 O O . THR A 1 111 ? -8.974 -10.561 19.768 1.00 96.94 111 THR A O 1
ATOM 883 N N . PRO A 1 112 ? -8.686 -12.575 18.812 1.00 97.31 112 PRO A N 1
ATOM 884 C CA . PRO A 1 112 ? -8.373 -13.232 20.084 1.00 97.31 112 PRO A CA 1
ATOM 885 C C . PRO A 1 112 ? -7.165 -12.630 20.812 1.00 97.31 112 PRO A C 1
ATOM 887 O O . PRO A 1 112 ? -7.107 -12.683 22.037 1.00 97.31 112 PRO A O 1
ATOM 890 N N . PHE A 1 113 ? -6.225 -12.009 20.088 1.00 96.75 113 PHE A N 1
ATOM 891 C CA . PHE A 1 113 ? -5.063 -11.347 20.692 1.00 96.75 113 PHE A CA 1
ATOM 892 C C . PHE A 1 113 ? -5.426 -10.056 21.444 1.00 96.75 113 PHE A C 1
ATOM 894 O O . PHE A 1 113 ? -4.647 -9.601 22.279 1.00 96.75 113 PHE A O 1
ATOM 901 N N . PHE A 1 114 ? -6.596 -9.475 21.163 1.00 96.88 114 PHE A N 1
ATOM 902 C CA . PHE A 1 114 ? -7.049 -8.197 21.720 1.00 96.88 114 PHE A CA 1
ATOM 903 C C . PHE A 1 114 ? -8.324 -8.325 22.568 1.00 96.88 114 PHE A C 1
ATOM 905 O O . PHE A 1 114 ? -8.651 -7.416 23.327 1.00 96.88 114 PHE A O 1
ATOM 912 N N . ALA A 1 115 ? -9.035 -9.455 22.490 1.00 93.44 115 ALA A N 1
ATOM 913 C CA . ALA A 1 115 ? -10.345 -9.652 23.114 1.00 93.44 115 ALA A CA 1
ATOM 914 C C . ALA A 1 115 ? -10.369 -9.407 24.636 1.00 93.44 115 ALA A C 1
ATOM 916 O O . ALA A 1 115 ? -11.375 -8.927 25.157 1.00 93.44 115 ALA A O 1
ATOM 917 N N . GLY A 1 116 ? -9.268 -9.697 25.341 1.00 94.19 116 GLY A N 1
ATOM 918 C CA . GLY A 1 116 ? -9.146 -9.496 26.791 1.00 94.19 116 GLY A CA 1
ATOM 919 C C . GLY A 1 116 ? -8.828 -8.062 27.234 1.00 94.19 116 GLY A C 1
ATOM 920 O O . GLY A 1 116 ? -8.790 -7.802 28.433 1.00 94.19 116 GLY A O 1
ATOM 921 N N . MET A 1 117 ? -8.576 -7.136 26.305 1.00 96.50 117 MET A N 1
ATOM 922 C CA . MET A 1 117 ? -8.233 -5.746 26.627 1.00 96.50 117 MET A CA 1
ATOM 923 C C . MET A 1 117 ? -9.490 -4.913 26.894 1.00 96.50 117 MET A C 1
ATOM 925 O O . MET A 1 117 ? -10.556 -5.179 26.333 1.00 96.50 117 MET A O 1
ATOM 929 N N . ASP A 1 118 ? -9.380 -3.878 27.724 1.00 96.00 118 ASP A N 1
ATOM 930 C CA . ASP A 1 118 ? -10.465 -2.922 27.950 1.00 96.00 118 ASP A CA 1
ATOM 931 C C . ASP A 1 118 ? -10.695 -2.025 26.717 1.00 96.00 118 ASP A C 1
ATOM 933 O O . ASP A 1 118 ? -9.849 -1.906 25.830 1.00 96.00 118 ASP A O 1
ATOM 937 N N . THR A 1 119 ? -11.866 -1.391 26.644 1.00 95.50 119 THR A N 1
ATOM 938 C CA . THR A 1 119 ? -12.254 -0.559 25.493 1.00 95.50 119 THR A CA 1
ATOM 939 C C . THR A 1 119 ? -11.342 0.656 25.308 1.00 95.50 119 THR A C 1
ATOM 941 O O . THR A 1 119 ? -11.063 1.024 24.170 1.00 95.50 119 THR A O 1
ATOM 944 N N . GLY A 1 120 ? -10.831 1.254 26.388 1.00 95.81 120 GLY A N 1
ATOM 945 C CA . GLY A 1 120 ? -9.905 2.385 26.307 1.00 95.81 120 GLY A CA 1
ATOM 946 C C . GLY A 1 120 ? -8.585 1.991 25.643 1.00 95.81 120 GLY A C 1
ATOM 947 O O . GLY A 1 120 ? -8.121 2.675 24.732 1.00 95.81 120 GLY A O 1
ATOM 948 N N . THR A 1 121 ? -8.029 0.840 26.021 1.00 96.69 121 THR A N 1
ATOM 949 C CA . THR A 1 121 ? -6.833 0.277 25.376 1.00 96.69 121 THR A CA 1
ATOM 950 C C . THR A 1 121 ? -7.072 -0.023 23.895 1.00 96.69 121 THR A C 1
ATOM 952 O O . THR A 1 121 ? -6.230 0.312 23.060 1.00 96.69 121 THR A O 1
ATOM 955 N N . LEU A 1 122 ? -8.224 -0.604 23.540 1.00 97.00 122 LEU A N 1
ATOM 956 C CA . LEU A 1 122 ? -8.573 -0.860 22.138 1.00 97.00 122 LEU A CA 1
ATOM 957 C C . LEU A 1 122 ? -8.647 0.438 21.319 1.00 97.00 122 LEU A C 1
ATOM 959 O O . LEU A 1 122 ? -8.093 0.491 20.226 1.00 97.00 122 LEU A O 1
ATOM 963 N N . LEU A 1 123 ? -9.248 1.506 21.851 1.00 96.06 123 LEU A N 1
ATOM 964 C CA . LEU A 1 123 ? -9.290 2.809 21.173 1.00 96.06 123 LEU A CA 1
ATOM 965 C C . LEU A 1 123 ? -7.884 3.352 20.890 1.00 96.06 123 LEU A C 1
ATOM 967 O O . LEU A 1 123 ? -7.607 3.821 19.787 1.00 96.06 123 LEU A O 1
ATOM 971 N N . VAL A 1 124 ? -6.973 3.260 21.862 1.00 97.06 124 VAL A N 1
ATOM 972 C CA . VAL A 1 124 ? -5.582 3.699 21.678 1.00 97.06 124 VAL A CA 1
ATOM 973 C C . VAL A 1 124 ? -4.877 2.849 20.622 1.00 97.06 124 VAL A C 1
ATOM 975 O O . VAL A 1 124 ? -4.206 3.397 19.748 1.00 97.06 124 VAL A O 1
ATOM 978 N N . LEU A 1 125 ? -5.034 1.524 20.667 1.00 97.62 125 LEU A N 1
ATOM 979 C CA . LEU A 1 125 ? -4.411 0.619 19.701 1.00 97.62 125 LEU A CA 1
ATOM 980 C C . LEU A 1 125 ? -4.923 0.841 18.280 1.00 97.62 125 LEU A C 1
ATOM 982 O O . LEU A 1 125 ? -4.114 0.899 17.354 1.00 97.62 125 LEU A O 1
ATOM 986 N N . GLU A 1 126 ? -6.233 1.005 18.101 1.00 96.00 126 GLU A N 1
ATOM 987 C CA . GLU A 1 126 ? -6.812 1.322 16.797 1.00 96.00 126 GLU A CA 1
ATOM 988 C C . GLU A 1 126 ? -6.205 2.619 16.249 1.00 96.00 126 GLU A C 1
ATOM 990 O O . GLU A 1 126 ? -5.735 2.627 15.110 1.00 96.00 126 GLU A O 1
ATOM 995 N N . ARG A 1 127 ? -6.070 3.665 17.079 1.00 95.44 127 ARG A N 1
ATOM 996 C CA . ARG A 1 127 ? -5.458 4.936 16.665 1.00 95.44 127 ARG A CA 1
ATOM 997 C C . ARG A 1 127 ? -3.979 4.787 16.337 1.00 95.44 127 ARG A C 1
ATOM 999 O O . ARG A 1 127 ? -3.523 5.369 15.357 1.00 95.44 127 ARG A O 1
ATOM 1006 N N . VAL A 1 128 ? -3.232 3.992 17.099 1.00 97.31 128 VAL A N 1
ATOM 1007 C CA . VAL A 1 128 ? -1.819 3.696 16.813 1.00 97.31 128 VAL A CA 1
ATOM 1008 C C . VAL A 1 128 ? -1.673 2.982 15.473 1.00 97.31 128 VAL A C 1
ATOM 1010 O O . VAL A 1 128 ? -0.836 3.382 14.666 1.00 97.31 128 VAL A O 1
ATOM 1013 N N . TYR A 1 129 ? -2.477 1.953 15.203 1.00 97.56 129 TYR A N 1
ATOM 1014 C CA . TYR A 1 129 ? -2.409 1.225 13.936 1.00 97.56 129 TYR A CA 1
ATOM 1015 C C . TYR A 1 129 ? -2.876 2.076 12.757 1.00 97.56 129 TYR A C 1
ATOM 1017 O O . TYR A 1 129 ? -2.243 2.048 11.701 1.00 97.56 129 TYR A O 1
ATOM 1025 N N . TRP A 1 130 ? -3.915 2.884 12.956 1.00 95.94 130 TRP A N 1
ATOM 1026 C CA . TRP A 1 130 ? -4.376 3.855 11.977 1.00 95.94 130 TRP A CA 1
ATOM 1027 C C . TRP A 1 130 ? -3.271 4.865 11.628 1.00 95.94 130 TRP A C 1
ATOM 1029 O O . TRP A 1 130 ? -2.945 5.020 10.450 1.00 95.94 130 TRP A O 1
ATOM 1039 N N . TRP A 1 131 ? -2.624 5.474 12.634 1.00 95.81 131 TRP A N 1
ATOM 1040 C CA . TRP A 1 131 ? -1.509 6.413 12.448 1.00 95.81 131 TRP A CA 1
ATOM 1041 C C . TRP A 1 131 ? -0.295 5.755 11.792 1.00 95.81 131 TRP A C 1
ATOM 1043 O O . TRP A 1 131 ? 0.278 6.312 10.855 1.00 95.81 131 TRP A O 1
ATOM 1053 N N . ALA A 1 132 ? 0.081 4.558 12.245 1.00 96.75 132 ALA A N 1
ATOM 1054 C CA . ALA A 1 132 ? 1.176 3.796 11.658 1.00 96.75 132 ALA A CA 1
ATOM 1055 C C . ALA A 1 132 ? 0.925 3.515 10.171 1.00 96.75 132 ALA A C 1
ATOM 1057 O O . ALA A 1 132 ? 1.836 3.640 9.353 1.00 96.75 132 ALA A O 1
ATOM 1058 N N . HIS A 1 133 ? -0.314 3.184 9.809 1.00 96.25 133 HIS A N 1
ATOM 1059 C CA . HIS A 1 133 ? -0.674 2.909 8.429 1.00 96.25 133 HIS A CA 1
ATOM 1060 C C . HIS A 1 133 ? -0.694 4.180 7.569 1.00 96.25 133 HIS A C 1
ATOM 1062 O O . HIS A 1 133 ? -0.058 4.208 6.518 1.00 96.25 133 HIS A O 1
ATOM 1068 N N . ILE A 1 134 ? -1.369 5.251 8.005 1.00 94.62 134 ILE A N 1
ATOM 1069 C CA . ILE A 1 134 ? -1.464 6.484 7.209 1.00 94.62 134 ILE A CA 1
ATOM 1070 C C . ILE A 1 134 ? -0.105 7.173 7.048 1.00 94.62 134 ILE A C 1
ATOM 1072 O O . ILE A 1 134 ? 0.269 7.523 5.929 1.00 94.62 134 ILE A O 1
ATOM 1076 N N . LEU A 1 135 ? 0.674 7.313 8.127 1.00 95.62 135 LEU A N 1
ATOM 1077 C CA . LEU A 1 135 ? 2.022 7.882 8.048 1.00 95.62 135 LEU A CA 1
ATOM 1078 C C . LEU A 1 135 ? 2.943 6.982 7.234 1.00 95.62 135 LEU A C 1
ATOM 1080 O O . LEU A 1 135 ? 3.753 7.485 6.460 1.00 95.62 135 LEU A O 1
ATOM 1084 N N . GLY A 1 136 ? 2.788 5.662 7.360 1.00 95.94 136 GLY A N 1
ATOM 1085 C CA . GLY A 1 136 ? 3.524 4.702 6.551 1.00 95.94 136 GLY A CA 1
ATOM 1086 C C . GLY A 1 136 ? 3.229 4.853 5.056 1.00 95.94 136 GLY A C 1
ATOM 1087 O O . GLY A 1 136 ? 4.170 4.890 4.270 1.00 95.94 136 GLY A O 1
ATOM 1088 N N . ILE A 1 137 ? 1.960 5.009 4.653 1.00 94.44 137 ILE A N 1
ATOM 1089 C CA . ILE A 1 137 ? 1.587 5.261 3.250 1.00 94.44 137 ILE A CA 1
ATOM 1090 C C . ILE A 1 137 ? 2.199 6.574 2.764 1.00 94.44 137 ILE A C 1
ATOM 1092 O O . ILE A 1 137 ? 2.797 6.603 1.691 1.00 94.44 137 ILE A O 1
ATOM 1096 N N . LEU A 1 138 ? 2.075 7.657 3.537 1.00 94.31 138 LEU A N 1
ATOM 1097 C CA . LEU A 1 138 ? 2.601 8.966 3.142 1.00 94.31 138 LEU A CA 1
ATOM 1098 C C . LEU A 1 138 ? 4.131 8.947 3.022 1.00 94.31 138 LEU A C 1
ATOM 1100 O O . LEU A 1 138 ? 4.681 9.463 2.050 1.00 94.31 138 LEU A O 1
ATOM 1104 N N . ALA A 1 139 ? 4.832 8.309 3.958 1.00 95.31 139 ALA A N 1
ATOM 1105 C CA . ALA A 1 139 ? 6.279 8.131 3.882 1.00 95.31 139 ALA A CA 1
ATOM 1106 C C . ALA A 1 139 ? 6.677 7.257 2.683 1.00 95.31 139 ALA A C 1
ATOM 1108 O O . ALA A 1 139 ? 7.596 7.606 1.941 1.00 95.31 139 ALA A O 1
ATOM 1109 N N . PHE A 1 140 ? 5.958 6.155 2.446 1.00 95.12 140 PHE A N 1
ATOM 1110 C CA . PHE A 1 140 ? 6.225 5.266 1.321 1.00 95.12 140 PHE A CA 1
ATOM 1111 C C . PHE A 1 140 ? 5.986 5.961 -0.022 1.00 95.12 140 PHE A C 1
ATOM 1113 O O . PHE A 1 140 ? 6.805 5.820 -0.923 1.00 95.12 140 PHE A O 1
ATOM 1120 N N . LEU A 1 141 ? 4.952 6.798 -0.139 1.00 93.19 141 LEU A N 1
ATOM 1121 C CA . LEU A 1 141 ? 4.684 7.598 -1.336 1.00 93.19 141 LEU A CA 1
ATOM 1122 C C . LEU A 1 141 ? 5.852 8.531 -1.692 1.00 93.19 141 LEU A C 1
ATOM 1124 O O . LEU A 1 141 ? 6.171 8.677 -2.867 1.00 93.19 141 LEU A O 1
ATOM 1128 N N . ASN A 1 142 ? 6.528 9.112 -0.696 1.00 94.19 142 ASN A N 1
ATOM 1129 C CA . ASN A 1 142 ? 7.737 9.917 -0.912 1.00 94.19 142 ASN A CA 1
ATOM 1130 C C . ASN A 1 142 ? 8.963 9.062 -1.278 1.00 94.19 142 ASN A C 1
ATOM 1132 O O . ASN A 1 142 ? 9.870 9.532 -1.960 1.00 94.19 142 ASN A O 1
ATOM 1136 N N . TYR A 1 143 ? 8.994 7.803 -0.840 1.00 93.88 143 TYR A N 1
ATOM 1137 C CA . TYR A 1 143 ? 10.035 6.840 -1.195 1.00 93.88 143 TYR A CA 1
ATOM 1138 C C . TYR A 1 143 ? 9.858 6.272 -2.614 1.00 93.88 143 TYR A C 1
ATOM 1140 O O . TYR A 1 143 ? 10.844 5.948 -3.275 1.00 93.88 143 TYR A O 1
ATOM 1148 N N . LEU A 1 144 ? 8.619 6.178 -3.115 1.00 92.19 144 LEU A N 1
ATOM 1149 C CA . LEU A 1 144 ? 8.317 5.565 -4.410 1.00 92.19 144 LEU A CA 1
ATOM 1150 C C . LEU A 1 144 ? 9.159 6.114 -5.573 1.00 92.19 144 LEU A C 1
ATOM 1152 O O . LEU A 1 144 ? 9.767 5.272 -6.230 1.00 92.19 144 LEU A O 1
ATOM 1156 N N . PRO A 1 145 ? 9.282 7.440 -5.812 1.00 90.69 145 PRO A N 1
ATOM 1157 C CA . PRO A 1 145 ? 9.977 7.998 -6.980 1.00 90.69 145 PRO A CA 1
ATOM 1158 C C . PRO A 1 145 ? 11.449 7.608 -7.092 1.00 90.69 145 PRO A C 1
ATOM 1160 O O . PRO A 1 145 ? 12.002 7.582 -8.188 1.00 90.69 145 PRO A O 1
ATOM 1163 N N . ILE A 1 146 ? 12.086 7.317 -5.958 1.00 90.25 146 ILE A N 1
ATOM 1164 C CA . ILE A 1 146 ? 13.491 6.913 -5.914 1.00 90.25 146 ILE A CA 1
ATOM 1165 C C . ILE A 1 146 ? 13.660 5.394 -5.876 1.00 90.25 146 ILE A C 1
ATOM 1167 O O . ILE A 1 146 ? 14.764 4.922 -6.107 1.00 90.25 146 ILE A O 1
ATOM 1171 N N . SER A 1 147 ? 12.604 4.628 -5.593 1.00 91.50 147 SER A N 1
ATOM 1172 C CA . SER A 1 147 ? 12.642 3.172 -5.410 1.00 91.50 147 SER A CA 1
ATOM 1173 C C . SER A 1 147 ? 12.481 2.397 -6.721 1.00 91.50 147 SER A C 1
ATOM 1175 O O . SER A 1 147 ? 11.904 2.890 -7.692 1.00 91.50 147 SER A O 1
ATOM 1177 N N . LYS A 1 148 ? 12.862 1.111 -6.743 1.00 85.50 148 LYS A N 1
ATOM 1178 C CA . LYS A 1 148 ? 12.520 0.232 -7.873 1.00 85.50 148 LYS A CA 1
ATOM 1179 C C . LYS A 1 148 ? 11.020 -0.021 -7.975 1.00 85.50 148 LYS A C 1
ATOM 1181 O O . LYS A 1 148 ? 10.593 -0.471 -9.028 1.00 85.50 148 LYS A O 1
ATOM 1186 N N . HIS A 1 149 ? 10.223 0.252 -6.940 1.00 90.62 149 HIS A N 1
ATOM 1187 C CA . HIS A 1 149 ? 8.766 0.083 -6.954 1.00 90.62 149 HIS A CA 1
ATOM 1188 C C . HIS A 1 149 ? 8.043 1.145 -7.797 1.00 90.62 149 HIS A C 1
ATOM 1190 O O . HIS A 1 149 ? 6.891 0.934 -8.172 1.00 90.62 149 HIS A O 1
ATOM 1196 N N . PHE A 1 150 ? 8.719 2.243 -8.168 1.00 90.44 150 PHE A N 1
ATOM 1197 C CA . PHE A 1 150 ? 8.151 3.279 -9.041 1.00 90.44 150 PHE A CA 1
ATOM 1198 C C . PHE A 1 150 ? 7.626 2.728 -10.371 1.00 90.44 150 PHE A C 1
ATOM 1200 O O . PHE A 1 150 ? 6.684 3.274 -10.945 1.00 90.44 150 PHE A O 1
ATOM 1207 N N . HIS A 1 151 ? 8.184 1.599 -10.825 1.00 87.44 151 HIS A N 1
ATOM 1208 C CA . HIS A 1 151 ? 7.731 0.911 -12.028 1.00 87.44 151 HIS A CA 1
ATOM 1209 C C . HIS A 1 151 ? 6.228 0.615 -12.015 1.00 87.44 151 HIS A C 1
ATOM 1211 O O . HIS A 1 151 ? 5.642 0.589 -13.083 1.00 87.44 151 HIS A O 1
ATOM 1217 N N . ILE A 1 152 ? 5.580 0.416 -10.859 1.00 88.69 152 ILE A N 1
ATOM 1218 C CA . ILE A 1 152 ? 4.133 0.147 -10.808 1.00 88.69 152 ILE A CA 1
ATOM 1219 C C . ILE A 1 152 ? 3.325 1.364 -11.278 1.00 88.69 152 ILE A C 1
ATOM 1221 O O . ILE A 1 152 ? 2.335 1.201 -11.988 1.00 88.69 152 ILE A O 1
ATOM 1225 N N . ILE A 1 153 ? 3.775 2.580 -10.952 1.00 87.06 153 ILE A N 1
ATOM 1226 C CA . ILE A 1 153 ? 3.134 3.825 -11.401 1.00 87.06 153 ILE A CA 1
ATOM 1227 C C . ILE A 1 153 ? 3.327 3.998 -12.912 1.00 87.06 153 ILE A C 1
ATOM 1229 O O . ILE A 1 153 ? 2.391 4.352 -13.628 1.00 87.06 153 ILE A O 1
ATOM 1233 N N . LEU A 1 154 ? 4.535 3.721 -13.409 1.00 86.75 154 LEU A N 1
ATOM 1234 C CA . LEU A 1 154 ? 4.869 3.902 -14.822 1.00 86.75 154 LEU A CA 1
ATOM 1235 C C . LEU A 1 154 ? 4.442 2.732 -15.715 1.00 86.75 154 LEU A C 1
ATOM 1237 O O . LEU A 1 154 ? 4.355 2.909 -16.927 1.00 86.75 154 LEU A O 1
ATOM 1241 N N . ALA A 1 155 ? 4.154 1.556 -15.152 1.00 87.44 155 ALA A N 1
ATOM 1242 C CA . ALA A 1 155 ? 3.870 0.343 -15.912 1.00 87.44 155 ALA A CA 1
ATOM 1243 C C . ALA A 1 155 ? 2.661 0.517 -16.828 1.00 87.44 155 ALA A C 1
ATOM 1245 O O . ALA A 1 155 ? 2.740 0.142 -17.993 1.00 87.44 155 ALA A O 1
ATOM 1246 N N . PHE A 1 156 ? 1.570 1.110 -16.332 1.00 88.06 156 PHE A N 1
ATOM 1247 C CA . PHE A 1 156 ? 0.360 1.299 -17.133 1.00 88.06 156 PHE A CA 1
ATOM 1248 C C . PHE A 1 156 ? 0.575 2.264 -18.314 1.00 88.06 156 PHE A C 1
ATOM 1250 O O . PHE A 1 156 ? 0.329 1.857 -19.450 1.00 88.06 156 PHE A O 1
ATOM 1257 N N . PRO A 1 157 ? 1.093 3.497 -18.123 1.00 87.94 157 PRO A N 1
ATOM 1258 C CA . PRO A 1 157 ? 1.448 4.350 -19.257 1.00 87.94 157 PRO A CA 1
ATOM 1259 C C . PRO A 1 157 ? 2.458 3.677 -20.193 1.00 87.94 157 PRO A C 1
ATOM 1261 O O . PRO A 1 157 ? 2.353 3.781 -21.414 1.00 87.94 157 PRO A O 1
ATOM 1264 N N . ASN A 1 158 ? 3.435 2.954 -19.642 1.00 87.06 158 ASN A N 1
ATOM 1265 C CA . ASN A 1 158 ? 4.456 2.310 -20.449 1.00 87.06 158 ASN A CA 1
ATOM 1266 C C . ASN A 1 158 ? 3.848 1.243 -21.385 1.00 87.06 158 ASN A C 1
ATOM 1268 O O . ASN A 1 158 ? 4.117 1.253 -22.589 1.00 87.06 158 ASN A O 1
ATOM 1272 N N . THR A 1 159 ? 2.970 0.379 -20.877 1.00 87.38 159 THR A N 1
ATOM 1273 C CA . THR A 1 159 ? 2.317 -0.650 -21.697 1.00 87.38 159 THR A CA 1
ATOM 1274 C C . THR A 1 159 ? 1.301 -0.066 -22.673 1.00 87.38 159 THR A C 1
ATOM 1276 O O . THR A 1 159 ? 1.287 -0.482 -23.832 1.00 87.38 159 THR A O 1
ATOM 1279 N N . TRP A 1 160 ? 0.509 0.926 -22.259 1.00 89.88 160 TRP A N 1
ATOM 1280 C CA . TRP A 1 160 ? -0.517 1.545 -23.105 1.00 89.88 160 TRP A CA 1
ATOM 1281 C C . TRP A 1 160 ? 0.057 2.187 -24.375 1.00 89.88 160 TRP A C 1
ATOM 1283 O O . TRP A 1 160 ? -0.519 2.058 -25.450 1.00 89.88 160 TRP A O 1
ATOM 1293 N N . TYR A 1 161 ? 1.220 2.838 -24.269 1.00 88.50 161 TYR A N 1
ATOM 1294 C CA . TYR A 1 161 ? 1.894 3.498 -25.396 1.00 88.50 161 TYR A CA 1
ATOM 1295 C C . TYR A 1 161 ? 2.970 2.631 -26.069 1.00 88.50 161 TYR A C 1
ATOM 1297 O O . TYR A 1 161 ? 3.827 3.150 -26.788 1.00 88.50 161 TYR A O 1
ATOM 1305 N N . SER A 1 162 ? 2.993 1.324 -25.805 1.00 84.25 162 SER A N 1
ATOM 1306 C CA . SER A 1 162 ? 3.955 0.421 -26.443 1.00 84.25 162 SER A CA 1
ATOM 1307 C C . SER A 1 162 ? 3.659 0.245 -27.941 1.00 84.25 162 SER A C 1
ATOM 1309 O O . SER A 1 162 ? 2.507 0.261 -28.369 1.00 84.25 162 SER A O 1
ATOM 1311 N N . LYS A 1 163 ? 4.712 0.101 -28.758 1.00 83.25 163 LYS A N 1
ATOM 1312 C CA . LYS A 1 163 ? 4.561 -0.215 -30.188 1.00 83.25 163 LYS A CA 1
ATOM 1313 C C . LYS A 1 163 ? 4.057 -1.646 -30.353 1.00 83.25 163 LYS A C 1
ATOM 1315 O O . LYS A 1 163 ? 4.560 -2.550 -29.684 1.00 83.25 163 LYS A O 1
ATOM 1320 N N . LEU A 1 164 ? 3.108 -1.840 -31.264 1.00 87.12 164 LEU A N 1
ATOM 1321 C CA . LEU A 1 164 ? 2.576 -3.161 -31.610 1.00 87.12 164 LEU A CA 1
ATOM 1322 C C . LEU A 1 164 ? 3.420 -3.841 -32.698 1.00 87.12 164 LEU A C 1
ATOM 1324 O O . LEU A 1 164 ? 3.372 -5.061 -32.852 1.00 87.12 164 LEU A O 1
ATOM 1328 N N . GLU A 1 165 ? 4.205 -3.060 -33.441 1.00 86.25 165 GLU A N 1
ATOM 1329 C CA . GLU A 1 165 ? 5.127 -3.543 -34.459 1.00 86.25 165 GLU A CA 1
ATOM 1330 C C . GLU A 1 165 ? 6.328 -4.302 -33.856 1.00 86.25 165 GLU A C 1
ATOM 1332 O O . GLU A 1 165 ? 6.725 -4.055 -32.710 1.00 86.25 165 GLU A O 1
ATOM 1337 N N . PRO A 1 166 ? 6.968 -5.206 -34.625 1.00 85.56 166 PRO A N 1
ATOM 1338 C CA . PRO A 1 166 ? 8.167 -5.910 -34.185 1.00 85.56 166 PRO A CA 1
ATOM 1339 C C . PRO A 1 166 ? 9.261 -4.956 -33.694 1.00 85.56 166 PRO A C 1
ATOM 1341 O O . PRO A 1 166 ? 9.582 -3.961 -34.339 1.00 85.56 166 PRO A O 1
ATOM 1344 N N . ARG A 1 167 ? 9.911 -5.305 -32.576 1.00 74.50 167 ARG A N 1
ATOM 1345 C CA . ARG A 1 167 ? 10.951 -4.472 -31.937 1.00 74.50 167 ARG A CA 1
ATOM 1346 C C . ARG A 1 167 ? 12.131 -4.116 -32.847 1.00 74.50 167 ARG A C 1
ATOM 1348 O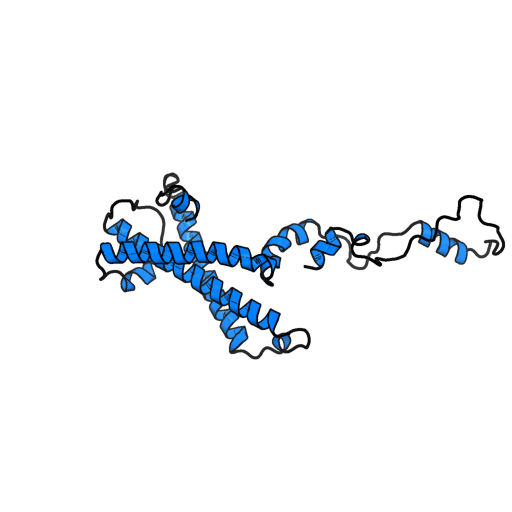 O . ARG A 1 167 ? 12.801 -3.120 -32.603 1.00 74.50 167 ARG A O 1
ATOM 1355 N N . THR A 1 168 ? 12.404 -4.933 -33.860 1.00 79.88 168 THR A N 1
ATOM 1356 C CA . THR A 1 168 ? 13.485 -4.732 -34.836 1.00 79.88 168 THR A CA 1
ATOM 1357 C C . THR A 1 168 ? 13.067 -3.882 -36.034 1.00 79.88 168 THR A C 1
ATOM 1359 O O . THR A 1 168 ? 13.912 -3.540 -36.858 1.00 79.88 168 THR A O 1
ATOM 1362 N N . GLN A 1 169 ? 11.785 -3.527 -36.149 1.00 80.19 169 GLN A N 1
ATOM 1363 C CA . GLN A 1 169 ? 11.297 -2.696 -37.236 1.00 80.19 169 GLN A CA 1
ATOM 1364 C C . GLN A 1 169 ? 11.643 -1.231 -36.962 1.00 80.19 169 GLN A C 1
ATOM 1366 O O . GLN A 1 169 ? 11.054 -0.561 -36.111 1.00 80.19 169 GLN A O 1
ATOM 1371 N N . VAL A 1 170 ? 12.617 -0.722 -37.709 1.00 76.69 170 VAL A N 1
ATOM 1372 C CA . VAL A 1 170 ? 12.965 0.699 -37.712 1.00 76.69 170 VAL A CA 1
ATOM 1373 C C . VAL A 1 170 ? 12.039 1.412 -38.694 1.00 76.69 170 VAL A C 1
ATOM 1375 O O . VAL A 1 170 ? 11.760 0.902 -39.781 1.00 76.69 170 VAL A O 1
ATOM 1378 N N . ARG A 1 171 ? 11.534 2.593 -38.318 1.00 74.44 171 ARG A N 1
ATOM 1379 C CA . ARG A 1 171 ? 10.769 3.423 -39.254 1.00 74.44 171 ARG A CA 1
ATOM 1380 C C . ARG A 1 171 ? 11.689 3.792 -40.412 1.00 74.44 171 ARG A C 1
ATOM 1382 O O . ARG A 1 171 ? 12.788 4.285 -40.168 1.00 74.44 171 ARG A O 1
ATOM 1389 N N . ASN A 1 172 ? 11.236 3.575 -41.643 1.00 77.38 172 ASN A N 1
ATOM 1390 C CA . ASN A 1 172 ? 12.043 3.933 -42.797 1.00 77.38 172 ASN A CA 1
ATOM 1391 C C . ASN A 1 172 ? 12.343 5.445 -42.794 1.00 77.38 172 ASN A C 1
ATOM 1393 O O . ASN A 1 172 ? 11.447 6.254 -42.546 1.00 77.38 172 ASN A O 1
ATOM 1397 N N . MET A 1 173 ? 13.598 5.805 -43.057 1.00 81.44 173 MET A N 1
ATOM 1398 C CA . MET A 1 173 ? 14.054 7.183 -43.220 1.00 81.44 173 MET A CA 1
ATOM 1399 C C . MET A 1 173 ? 14.168 7.460 -44.728 1.00 81.44 173 MET A C 1
ATOM 1401 O O . MET A 1 173 ? 15.077 6.913 -45.360 1.00 81.44 173 MET A O 1
A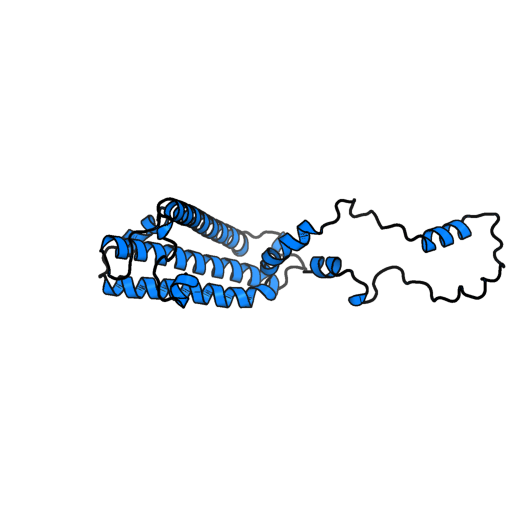TOM 1405 N N . PRO A 1 174 ? 13.266 8.270 -45.323 1.00 79.25 174 PRO A N 1
ATOM 1406 C CA . PRO A 1 174 ? 13.224 8.482 -46.772 1.00 79.25 174 PRO A CA 1
ATOM 1407 C C . PRO A 1 174 ? 14.557 8.962 -47.354 1.00 79.25 174 PRO A C 1
ATOM 1409 O O . PRO A 1 174 ? 15.032 8.371 -48.314 1.00 79.25 174 PRO A O 1
ATOM 1412 N N . ARG A 1 175 ? 15.228 9.914 -46.692 1.00 74.56 175 ARG A N 1
ATOM 1413 C CA . ARG A 1 175 ? 16.523 10.451 -47.141 1.00 74.56 175 ARG A CA 1
ATOM 1414 C C . ARG A 1 175 ? 17.641 9.403 -47.163 1.00 74.56 175 ARG A C 1
ATOM 1416 O O . ARG A 1 175 ? 18.375 9.318 -48.132 1.00 74.56 175 ARG A O 1
ATOM 1423 N N . ILE A 1 176 ? 17.747 8.548 -46.136 1.00 74.12 176 ILE A N 1
ATOM 1424 C CA . ILE A 1 176 ? 18.734 7.445 -46.133 1.00 74.12 176 ILE A CA 1
ATOM 1425 C C . ILE A 1 176 ? 18.409 6.448 -47.246 1.00 74.12 176 ILE A C 1
ATOM 1427 O O . ILE A 1 176 ? 19.306 5.933 -47.903 1.00 74.12 176 ILE A O 1
ATOM 1431 N N . THR A 1 177 ? 17.121 6.184 -47.477 1.00 80.50 177 THR A N 1
ATOM 1432 C CA . THR A 1 177 ? 16.700 5.334 -48.594 1.00 80.50 177 THR A CA 1
ATOM 1433 C C . THR A 1 177 ? 17.106 5.939 -49.937 1.00 80.50 177 THR A C 1
ATOM 1435 O O . THR A 1 177 ? 17.522 5.196 -50.816 1.00 80.50 177 THR A O 1
ATOM 1438 N N . GLU A 1 178 ? 16.986 7.255 -50.109 1.00 81.38 178 GLU A N 1
ATOM 1439 C CA . GLU A 1 178 ? 17.395 7.976 -51.322 1.00 81.38 178 GLU A CA 1
ATOM 1440 C C . GLU A 1 178 ? 18.911 7.940 -51.527 1.00 81.38 178 GLU A C 1
ATOM 1442 O O . GLU A 1 178 ? 19.348 7.540 -52.600 1.00 81.38 178 GLU A O 1
ATOM 1447 N N . GLU A 1 179 ? 19.705 8.230 -50.495 1.00 76.75 179 GLU A N 1
ATOM 1448 C CA . GLU A 1 179 ? 21.173 8.130 -50.534 1.00 76.75 179 GLU A CA 1
ATOM 1449 C C . GLU A 1 179 ? 21.641 6.712 -50.889 1.00 76.75 179 GLU A C 1
ATOM 1451 O O . GLU A 1 179 ? 22.460 6.513 -51.783 1.00 76.75 179 GLU A O 1
ATOM 1456 N N . VAL A 1 180 ? 21.077 5.688 -50.238 1.00 79.56 180 VAL A N 1
ATOM 1457 C CA . VAL A 1 180 ? 21.415 4.288 -50.539 1.00 79.56 180 VAL A CA 1
ATOM 1458 C C . VAL A 1 180 ? 20.998 3.916 -51.963 1.00 79.56 180 VAL A C 1
ATOM 1460 O O . VAL A 1 180 ? 21.738 3.210 -52.644 1.00 79.56 180 VAL A O 1
ATOM 1463 N N . LYS A 1 181 ? 19.836 4.387 -52.437 1.00 82.25 181 LYS A N 1
ATOM 1464 C CA . LYS A 1 181 ? 19.396 4.170 -53.823 1.00 82.25 181 LYS A CA 1
ATOM 1465 C C . LYS A 1 181 ? 20.337 4.835 -54.823 1.00 82.25 181 LYS A C 1
ATOM 1467 O O . LYS A 1 181 ? 20.679 4.187 -55.801 1.00 82.25 181 LYS A O 1
ATOM 1472 N N . LEU A 1 182 ? 20.783 6.063 -54.556 1.00 81.44 182 LEU A N 1
ATOM 1473 C CA . LEU A 1 182 ? 21.769 6.777 -55.371 1.00 81.44 182 LEU A CA 1
ATOM 1474 C C . LEU A 1 182 ? 23.105 6.025 -55.421 1.00 81.44 182 LEU A C 1
ATOM 1476 O O . LEU A 1 182 ? 23.669 5.857 -56.493 1.00 81.44 182 LEU A O 1
ATOM 1480 N N . MET A 1 183 ? 23.575 5.492 -54.289 1.00 78.31 183 MET A N 1
ATOM 1481 C CA . MET A 1 183 ? 24.802 4.682 -54.239 1.00 78.31 183 MET A CA 1
ATOM 1482 C C . MET A 1 183 ? 24.679 3.325 -54.948 1.00 78.31 183 MET A C 1
ATOM 1484 O O . MET A 1 183 ? 25.691 2.756 -55.354 1.00 78.31 183 MET A O 1
ATOM 1488 N N . MET A 1 184 ? 23.468 2.773 -55.057 1.00 80.88 184 MET A N 1
ATOM 1489 C CA . MET A 1 184 ? 23.207 1.500 -55.739 1.00 80.88 184 MET A CA 1
ATOM 1490 C C . MET A 1 184 ? 22.804 1.657 -57.208 1.00 80.88 184 MET A C 1
ATOM 1492 O O . MET A 1 184 ? 22.688 0.642 -57.896 1.00 80.88 184 MET A O 1
ATOM 1496 N N . ASP A 1 185 ? 22.586 2.882 -57.688 1.00 83.12 185 ASP A N 1
ATOM 1497 C CA . ASP A 1 185 ? 22.232 3.160 -59.076 1.00 83.12 185 ASP A CA 1
ATOM 1498 C C . ASP A 1 185 ? 23.498 3.178 -59.956 1.00 83.12 185 ASP A C 1
ATOM 1500 O O . ASP A 1 185 ? 24.310 4.098 -59.850 1.00 83.12 185 ASP A O 1
ATOM 1504 N N . PRO A 1 186 ? 23.686 2.199 -60.865 1.00 78.44 186 PRO A N 1
ATOM 1505 C CA . PRO A 1 186 ? 24.858 2.148 -61.742 1.00 78.44 186 PRO A CA 1
ATOM 1506 C C . PRO A 1 186 ? 24.912 3.293 -62.763 1.00 78.44 186 PRO A C 1
ATOM 1508 O O . PRO A 1 186 ? 25.924 3.450 -63.443 1.00 78.44 186 PRO A O 1
ATOM 1511 N N . SER A 1 187 ? 23.811 4.034 -62.924 1.00 81.75 187 SER A N 1
ATOM 1512 C CA . SER A 1 187 ? 23.673 5.158 -63.850 1.00 81.75 187 SER A CA 1
ATOM 1513 C C . SER A 1 187 ? 23.799 6.529 -63.181 1.00 81.75 187 SER A C 1
ATOM 1515 O O . SER A 1 187 ? 23.790 7.542 -63.882 1.00 81.75 187 SER A O 1
ATOM 1517 N N . ALA A 1 188 ? 23.947 6.576 -61.851 1.00 72.69 188 ALA A N 1
ATOM 1518 C CA . ALA A 1 188 ? 24.142 7.822 -61.121 1.00 72.69 188 ALA A CA 1
ATOM 1519 C C . ALA A 1 188 ? 25.523 8.430 -61.418 1.00 72.69 188 ALA A C 1
ATOM 1521 O O . ALA A 1 188 ? 26.545 7.747 -61.341 1.00 72.69 188 ALA A O 1
ATOM 1522 N N . ASP A 1 189 ? 25.552 9.725 -61.748 1.00 70.56 189 ASP A N 1
ATOM 1523 C CA . ASP A 1 189 ? 26.785 10.480 -61.991 1.00 70.56 189 ASP A CA 1
ATOM 1524 C C . ASP A 1 189 ? 27.466 10.844 -60.653 1.00 70.56 189 ASP A C 1
ATOM 1526 O O . ASP A 1 189 ? 26.916 11.651 -59.895 1.00 70.56 189 ASP A O 1
ATOM 1530 N N . PRO A 1 190 ? 28.666 10.310 -60.344 1.00 63.38 190 PRO A N 1
ATOM 1531 C CA . PRO A 1 190 ? 29.375 10.586 -59.091 1.00 63.38 190 PRO A CA 1
ATOM 1532 C C . PRO A 1 190 ? 29.833 12.043 -58.933 1.00 63.38 190 PRO A C 1
ATOM 1534 O O . PRO A 1 190 ? 30.278 12.424 -57.849 1.00 63.38 190 PRO A O 1
ATOM 1537 N N . TYR A 1 191 ? 29.784 12.838 -60.006 1.00 61.56 191 TYR A N 1
ATOM 1538 C CA . TYR A 1 191 ? 30.294 14.209 -60.058 1.00 61.56 191 TYR A CA 1
ATOM 1539 C C . TYR A 1 191 ? 29.191 15.265 -60.194 1.00 61.56 191 TYR A C 1
ATOM 1541 O O . TYR A 1 191 ? 29.501 16.446 -60.366 1.00 61.56 191 TYR A O 1
ATOM 1549 N N . ALA A 1 192 ? 27.918 14.869 -60.100 1.00 64.38 192 ALA A N 1
ATOM 1550 C CA . ALA A 1 192 ? 26.803 15.805 -60.118 1.00 64.38 192 ALA A CA 1
ATOM 1551 C C . ALA A 1 192 ? 26.878 16.759 -58.912 1.00 64.38 192 ALA A C 1
ATOM 1553 O O . ALA A 1 192 ? 26.840 16.344 -57.752 1.00 64.38 192 ALA A O 1
ATOM 1554 N N . THR A 1 193 ? 27.000 18.056 -59.187 1.00 56.19 193 THR A N 1
ATOM 1555 C CA . THR A 1 193 ? 27.016 19.104 -58.165 1.00 56.19 193 THR A CA 1
ATOM 1556 C C . THR A 1 193 ? 25.649 19.164 -57.473 1.00 56.19 193 THR A C 1
ATOM 1558 O O . THR A 1 193 ? 24.642 19.287 -58.176 1.00 56.19 193 THR A O 1
ATOM 1561 N N . PRO A 1 194 ? 25.574 19.107 -56.128 1.00 60.44 194 PRO A N 1
ATOM 1562 C CA . PRO A 1 194 ? 24.306 19.236 -55.414 1.00 60.44 194 PRO A CA 1
ATOM 1563 C C . PRO A 1 194 ? 23.613 20.553 -55.777 1.00 60.44 194 PRO A C 1
ATOM 1565 O O . PRO A 1 194 ? 24.278 21.585 -55.903 1.00 60.44 194 PRO A O 1
ATOM 1568 N N . ALA A 1 195 ? 22.290 20.532 -55.942 1.00 59.88 195 ALA A N 1
ATOM 1569 C CA . ALA A 1 195 ? 21.524 21.743 -56.222 1.00 59.88 195 ALA A CA 1
ATOM 1570 C C . ALA A 1 195 ? 21.660 22.746 -55.058 1.00 59.88 195 ALA A C 1
ATOM 1572 O O . ALA A 1 195 ? 21.656 22.362 -53.884 1.00 59.88 195 ALA A O 1
ATOM 1573 N N . GLU A 1 196 ? 21.788 24.042 -55.367 1.00 45.78 196 GLU A N 1
ATOM 1574 C CA . GLU A 1 196 ? 21.883 25.102 -54.354 1.00 45.78 196 GLU A CA 1
ATOM 1575 C C . GLU A 1 196 ? 20.649 25.071 -53.431 1.00 45.78 196 GLU A C 1
ATOM 1577 O O . GLU A 1 196 ? 19.537 25.402 -53.836 1.00 45.78 196 GLU A O 1
ATOM 1582 N N . GLY A 1 197 ? 20.851 24.627 -52.186 1.00 54.66 197 GLY A N 1
ATOM 1583 C CA . GLY A 1 197 ? 19.788 24.378 -51.204 1.00 54.66 197 GLY A CA 1
ATOM 1584 C C . GLY A 1 197 ? 19.969 23.076 -50.413 1.00 54.66 197 GLY A C 1
ATOM 1585 O O . GLY A 1 197 ? 19.487 22.983 -49.287 1.00 54.66 197 GLY A O 1
ATOM 1586 N N . ASP A 1 198 ? 20.747 22.122 -50.936 1.00 52.56 198 ASP A N 1
ATOM 1587 C CA . ASP A 1 198 ? 21.016 20.819 -50.297 1.00 52.56 198 ASP A CA 1
ATOM 1588 C C . ASP A 1 198 ? 22.066 20.852 -49.170 1.00 52.56 198 ASP A C 1
ATOM 1590 O O . ASP A 1 198 ? 22.375 19.834 -48.550 1.00 52.56 198 ASP A O 1
ATOM 1594 N N . GLY A 1 199 ? 22.588 22.036 -48.835 1.00 53.19 199 GLY A N 1
ATOM 1595 C CA . GLY A 1 199 ? 23.566 22.254 -47.762 1.00 53.19 199 GLY A CA 1
ATOM 1596 C C . GLY A 1 199 ? 23.013 22.115 -46.338 1.00 53.19 199 GLY A C 1
ATOM 1597 O O . GLY A 1 199 ? 23.677 22.532 -45.387 1.00 53.19 199 GLY A O 1
ATOM 1598 N N . ALA A 1 200 ? 21.806 21.566 -46.163 1.00 56.66 200 ALA A N 1
ATOM 1599 C CA . ALA A 1 200 ? 21.309 21.219 -44.841 1.00 56.66 200 ALA A CA 1
ATOM 1600 C C . ALA A 1 200 ? 22.243 20.147 -44.247 1.00 56.66 200 ALA A C 1
ATOM 1602 O O . ALA A 1 200 ? 22.378 19.074 -44.850 1.00 56.66 200 ALA A O 1
ATOM 1603 N N . PRO A 1 201 ? 22.900 20.412 -43.097 1.00 60.00 201 PRO A N 1
ATOM 1604 C CA . PRO A 1 201 ? 23.811 19.453 -42.488 1.00 60.00 201 PRO A CA 1
ATOM 1605 C C . PRO A 1 201 ? 23.105 18.100 -42.348 1.00 60.00 201 PRO A C 1
ATOM 1607 O O . PRO A 1 201 ? 21.901 18.077 -42.070 1.00 60.00 201 PRO A O 1
ATOM 1610 N N . PRO A 1 202 ? 23.808 16.977 -42.584 1.00 64.25 202 PRO A N 1
ATOM 1611 C CA . PRO A 1 202 ? 23.191 15.661 -42.551 1.00 64.25 202 PRO A CA 1
ATOM 1612 C C . PRO A 1 202 ? 22.430 15.489 -41.236 1.00 64.25 202 PRO A C 1
ATOM 1614 O O . PRO A 1 202 ? 22.991 15.682 -40.152 1.00 64.25 202 PRO A O 1
ATOM 1617 N N . GLU A 1 203 ? 21.139 15.158 -41.334 1.00 65.00 203 GLU A N 1
ATOM 1618 C CA . GLU A 1 203 ? 20.368 14.779 -40.156 1.00 65.00 203 GLU A CA 1
ATOM 1619 C C . GLU A 1 203 ? 21.065 13.578 -39.521 1.00 65.00 203 GLU A C 1
ATOM 1621 O O . GLU A 1 203 ? 21.370 12.580 -40.180 1.00 65.00 203 GLU A O 1
ATOM 1626 N N . ARG A 1 204 ? 21.376 13.702 -38.232 1.00 69.00 204 ARG A N 1
ATOM 1627 C CA . ARG A 1 204 ? 22.091 12.658 -37.506 1.00 69.00 204 ARG A CA 1
ATOM 1628 C C . ARG A 1 204 ? 21.249 11.389 -37.438 1.00 69.00 204 ARG A C 1
ATOM 1630 O O . ARG A 1 204 ? 20.063 11.426 -37.117 1.00 69.00 204 ARG A O 1
ATOM 1637 N N . PHE A 1 205 ? 21.889 10.252 -37.681 1.00 73.19 205 PHE A N 1
ATOM 1638 C CA . PHE A 1 205 ? 21.287 8.959 -37.398 1.00 73.19 205 PHE A CA 1
ATOM 1639 C C . PHE A 1 205 ? 21.439 8.632 -35.907 1.00 73.19 205 PHE A C 1
ATOM 1641 O O . PHE A 1 205 ? 22.553 8.588 -35.384 1.00 73.19 205 PHE A O 1
ATOM 1648 N N . GLY A 1 206 ? 20.316 8.380 -35.233 1.00 76.19 206 GLY A N 1
ATOM 1649 C CA . GLY A 1 206 ? 20.275 8.054 -33.806 1.00 76.19 206 GLY A CA 1
ATOM 1650 C C . GLY A 1 206 ? 20.198 9.272 -32.877 1.00 76.19 206 GLY A C 1
ATOM 1651 O O . GLY A 1 206 ? 20.105 10.416 -33.314 1.00 76.19 206 GLY A O 1
ATOM 1652 N N . ALA A 1 207 ? 20.206 9.001 -31.570 1.00 82.00 207 ALA A N 1
ATOM 1653 C CA . ALA A 1 207 ? 20.151 10.014 -30.519 1.00 82.00 207 ALA A CA 1
ATOM 1654 C C . ALA A 1 207 ? 21.557 10.282 -29.966 1.00 82.00 207 ALA A C 1
ATOM 1656 O O . ALA A 1 207 ? 22.262 9.341 -29.599 1.00 82.00 207 ALA A O 1
ATOM 1657 N N . ARG A 1 208 ? 21.960 11.555 -29.893 1.00 83.06 208 ARG A N 1
ATOM 1658 C CA . ARG A 1 208 ? 23.198 11.974 -29.212 1.00 83.06 208 ARG A CA 1
ATOM 1659 C C . ARG A 1 208 ? 22.897 12.463 -27.802 1.00 83.06 208 ARG A C 1
ATOM 1661 O O . ARG A 1 208 ? 23.669 12.182 -26.893 1.00 83.06 208 ARG A O 1
ATOM 1668 N N . ASP A 1 209 ? 21.790 13.184 -27.651 1.00 84.69 209 ASP A N 1
ATOM 1669 C CA . ASP A 1 209 ? 21.347 13.767 -26.392 1.00 84.69 209 ASP A CA 1
ATOM 1670 C C . ASP A 1 209 ? 19.963 13.267 -25.982 1.00 84.69 209 ASP A C 1
ATOM 1672 O O . ASP A 1 209 ? 19.186 12.745 -26.779 1.00 84.69 209 ASP A O 1
ATOM 1676 N N . VAL A 1 210 ? 19.632 13.481 -24.709 1.00 81.88 210 VAL A N 1
ATOM 1677 C CA . VAL A 1 210 ? 18.327 13.139 -24.118 1.00 81.88 210 VAL A CA 1
ATOM 1678 C C . VAL A 1 210 ? 17.172 13.811 -24.871 1.00 81.88 210 VAL A C 1
ATOM 1680 O O . VAL A 1 210 ? 16.101 13.228 -24.990 1.00 81.88 210 VAL A O 1
ATOM 1683 N N . GLN A 1 211 ? 17.403 15.003 -25.429 1.00 85.81 211 GLN A N 1
ATOM 1684 C CA . GLN A 1 211 ? 16.411 15.746 -26.216 1.00 85.81 211 GLN A CA 1
ATOM 1685 C C . GLN A 1 211 ? 16.129 15.117 -27.590 1.00 85.81 211 GLN A C 1
ATOM 1687 O O . GLN A 1 211 ? 15.113 15.427 -28.205 1.00 85.81 211 GLN A O 1
ATOM 1692 N N . ASP A 1 212 ? 17.000 14.221 -28.065 1.00 83.12 212 ASP A N 1
ATOM 1693 C CA . ASP A 1 212 ? 16.789 13.470 -29.309 1.00 83.12 212 ASP A CA 1
ATOM 1694 C C . ASP A 1 212 ? 15.916 12.229 -29.090 1.00 83.12 212 ASP A C 1
ATOM 1696 O O . ASP A 1 212 ? 15.449 11.604 -30.045 1.00 83.12 212 ASP A O 1
ATOM 1700 N N . LEU A 1 213 ? 15.716 11.834 -27.829 1.00 84.31 213 LEU A N 1
ATOM 1701 C CA . LEU A 1 213 ? 14.874 10.706 -27.475 1.00 84.31 213 LEU A CA 1
ATOM 1702 C C . LEU A 1 213 ? 13.415 11.144 -27.431 1.00 84.31 213 LEU A C 1
ATOM 1704 O O . LEU A 1 213 ? 13.057 12.192 -26.898 1.00 84.31 213 LEU A O 1
ATOM 1708 N N . SER A 1 214 ? 12.539 10.283 -27.944 1.00 84.31 214 SER A N 1
ATOM 1709 C CA . SER A 1 214 ? 11.109 10.480 -27.739 1.00 84.31 214 SER A CA 1
ATOM 1710 C C . SER A 1 214 ? 10.788 10.434 -26.243 1.00 84.31 214 SER A C 1
ATOM 1712 O O . SER A 1 214 ? 11.405 9.674 -25.493 1.00 84.31 214 SER A O 1
ATOM 1714 N N . TRP A 1 215 ? 9.767 11.177 -25.812 1.00 84.62 215 TRP A N 1
ATOM 1715 C CA . TRP A 1 215 ? 9.265 11.112 -24.433 1.00 84.62 215 TRP A CA 1
ATOM 1716 C C . TRP A 1 215 ? 8.992 9.663 -23.990 1.00 84.62 215 TRP A C 1
ATOM 1718 O O . TRP A 1 215 ? 9.222 9.299 -22.840 1.00 84.62 215 TRP A O 1
ATOM 1728 N N . LYS A 1 216 ? 8.563 8.814 -24.933 1.00 82.44 216 LYS A N 1
ATOM 1729 C CA . LYS A 1 216 ? 8.315 7.392 -24.721 1.00 82.44 216 LYS A CA 1
ATOM 1730 C C . LYS A 1 216 ? 9.606 6.623 -24.433 1.00 82.44 216 LYS A C 1
ATOM 1732 O O . LYS A 1 216 ? 9.646 5.834 -23.501 1.00 82.44 216 LYS A O 1
ATOM 1737 N N . SER A 1 217 ? 10.675 6.899 -25.173 1.00 82.19 217 SER A N 1
ATOM 1738 C CA . SER A 1 217 ? 11.998 6.315 -24.923 1.00 82.19 217 SER A CA 1
ATOM 1739 C C . SER A 1 217 ? 12.577 6.740 -23.571 1.00 82.19 217 SER A C 1
ATOM 1741 O O . SER A 1 217 ? 13.253 5.947 -22.926 1.00 82.19 217 SER A O 1
ATOM 1743 N N . LEU A 1 218 ? 12.291 7.968 -23.126 1.00 84.12 218 LEU A N 1
ATOM 1744 C CA . LEU A 1 218 ? 12.667 8.441 -21.791 1.00 84.12 218 LEU A CA 1
ATOM 1745 C C . LEU A 1 218 ? 11.863 7.741 -20.691 1.00 84.12 218 LEU A C 1
ATOM 1747 O O . LEU A 1 218 ? 12.427 7.360 -19.669 1.00 84.12 218 LEU A O 1
ATOM 1751 N N . LEU A 1 219 ? 10.564 7.528 -20.917 1.00 82.88 219 LEU A N 1
ATOM 1752 C CA . LEU A 1 219 ? 9.703 6.766 -20.015 1.00 82.88 219 LEU A CA 1
ATOM 1753 C C . LEU A 1 219 ? 10.151 5.300 -19.899 1.00 82.88 219 LEU A C 1
ATOM 1755 O O . LEU A 1 219 ? 10.143 4.750 -18.805 1.00 82.88 219 LEU A O 1
ATOM 1759 N N . ASP A 1 220 ? 10.565 4.680 -21.007 1.00 80.31 220 ASP A N 1
ATOM 1760 C CA . ASP A 1 220 ? 11.027 3.285 -21.049 1.00 80.31 220 ASP A CA 1
ATOM 1761 C C . ASP A 1 220 ? 12.368 3.065 -20.329 1.00 80.31 220 ASP A C 1
ATOM 1763 O O . ASP A 1 220 ? 12.731 1.925 -20.034 1.00 80.31 220 ASP A O 1
ATOM 1767 N N . ALA A 1 221 ? 13.120 4.138 -20.067 1.00 75.62 221 ALA A N 1
ATOM 1768 C CA . ALA A 1 221 ? 14.397 4.080 -19.363 1.00 75.62 221 ALA A CA 1
ATOM 1769 C C . ALA A 1 221 ? 14.252 3.979 -17.829 1.00 75.62 221 ALA A C 1
ATOM 1771 O O . ALA A 1 221 ? 15.238 3.658 -17.158 1.00 75.62 221 ALA A O 1
ATOM 1772 N N . TYR A 1 222 ? 13.058 4.246 -17.287 1.00 66.69 222 TYR A N 1
ATOM 1773 C CA . TYR A 1 222 ? 12.719 4.116 -15.863 1.00 66.69 222 TYR A CA 1
ATOM 1774 C C . TYR A 1 222 ? 12.141 2.730 -15.534 1.00 66.69 222 TYR A C 1
ATOM 1776 O O . TYR A 1 222 ? 12.587 2.137 -14.519 1.00 66.69 222 TYR A O 1
#

Radius of gyration: 29.1 Å; chains: 1; bounding box: 54×44×92 Å

Foldseek 3Di:
DVVCVVVVAEPPVQVVPPVQQVVQVVVLVVLVVLLVVLVVVLCCLPPNDDPVCVDPPNDPAQSVLSNVVSVLSNLLSVLVLCLVLLLCLCCVVVPPRRDPGHHNPNSVVVNVVPVPDDNVVSVVSNVVSVCSNVVSVVVVVVVLVVGPNVCVVLVVVLVVPDDPDDPPDDDDDVVVVVVVVLVVDPPRDPPDDDDVPPPPPDDDDDDPDPVRDDPSRVSVVD